Protein AF-A0A0F6U2J0-F1 (afdb_monomer)

Nearest PDB structures (foldseek):
  7zhg-assembly1_U  TM=5.862E-01  e=1.473E+00  Pyrococcus abyssi GE5
  7jqc-assembly1_U  TM=6.553E-01  e=9.137E+00  Oryctolagus cuniculus
  4ddx-assembly2_B  TM=4.063E-01  e=3.488E+00  Thermotoga maritima
  7stx-assembly1_B  TM=1.692E-01  e=7.460E+00  Homo sapiens

Secondary structure (DSSP, 8-state):
---HHHHHHHHHHHHHHS-HHHHHHHHHHHHH-S-B-HHHHHHHHTTSS---TTSS---HHHHHHHHHHHHHTTSEEE-TTS-EEE-HHHHHHHHHHHHHTT-HHHHHHHHHHHSPPEEPSS-S-EE-SSHHHHHHHHHHHHHHT---SS-SS-HHHHHTS-HHHHHHHHHHHHHHHHHHT---HHHHHHHHHHHHTT--HHHHHHHHHHHHHTT-HHHHHHHHTSPP--------------

Organism: NCBI:txid1641812

Sequence (242 aa):
MKDIEQIRRQLIERYQQLSALDQVIVRLFSLIYEPIARSTFLDCLNETPYRDEKNRRFNAQTLKSHLDILLEAEVIIQDKGYGLRCHPLLVEIASRDSVSKGEFKRFAEIIKNKLPQTRTRWHENLVFQGKEQLIREIRLAIYRQDFDYDNPFDLDWLRTQPTKFQSLALNSILVKAFEKITRADGAFSLLEELCQDQTSVSEAHLWLEQAIIRRQGEQVHRYLDRPFPESQPAEIGLPWRA

Solvent-accessible surface area (backbone atoms only — not comparable to full-atom values): 14202 Å² total; per-residue (Å²): 131,85,55,68,69,57,52,38,50,52,43,49,52,47,51,70,69,43,54,76,67,54,40,50,53,47,22,53,32,20,60,55,50,32,65,37,49,72,66,63,49,48,58,48,50,60,73,46,93,66,54,44,100,82,74,38,75,68,48,76,68,63,48,45,57,52,51,53,54,36,46,76,58,54,48,27,47,65,55,92,97,54,31,45,23,32,24,79,80,45,25,66,58,33,38,52,47,26,50,77,70,69,45,38,69,61,52,52,50,44,44,50,70,76,61,59,76,48,61,54,98,87,49,94,55,82,44,67,95,42,71,44,55,47,50,24,53,52,51,52,41,62,72,67,64,59,63,88,42,86,60,90,59,61,62,76,58,47,68,74,47,59,67,76,56,41,54,54,51,43,50,57,52,52,55,49,24,60,77,67,75,49,83,53,66,68,55,50,51,54,48,52,53,46,44,70,74,69,50,57,76,69,48,47,50,56,46,50,56,52,34,57,77,69,66,38,58,71,60,50,51,60,54,69,71,46,80,70,79,70,73,71,74,72,82,69,72,77,78,94,79,133

Radius of gyration: 22.74 Å; Cα contacts (8 Å, |Δi|>4): 210; chains: 1; bounding box: 82×39×52 Å

Foldseek 3Di:
DPDPVNVLVLLVVLLVPDDPVLLVLLLLLLLLQAADAPVLSLQLQQLDCDAAPVSHRDDSVSSVVSVVSCVVSVQWDDDVPTHIGGDPSCSVVSPVVCVVVVNLVVSLVSCCVSVPFDADPPDRDTDDPDPRSVVSVVSSCVSVVPPVPLDPDPLVVLVVDDPVVLLVSLLSQLVSCVVVVHDNPSSLVVLVVCVVVVPDPSSVVSNLVSCVVVVVVVVNVVVVPDPDPPPPPPCPPDDDDD

Mean predicted aligned error: 13.98 Å

Structure (mmCIF, N/CA/C/O backbone):
data_AF-A0A0F6U2J0-F1
#
_entry.id   AF-A0A0F6U2J0-F1
#
loop_
_atom_site.group_PDB
_atom_site.id
_atom_site.type_symbol
_atom_site.label_atom_id
_atom_site.label_alt_id
_atom_site.label_comp_id
_atom_site.label_asym_id
_atom_site.label_entity_id
_atom_site.label_seq_id
_atom_site.pdbx_PDB_ins_code
_atom_site.Cartn_x
_atom_site.Cartn_y
_atom_site.Cartn_z
_atom_site.occupancy
_atom_site.B_iso_or_equiv
_atom_site.auth_seq_id
_atom_site.auth_comp_id
_atom_site.auth_asym_id
_atom_site.auth_atom_id
_atom_site.pdbx_PDB_model_num
ATOM 1 N N . MET A 1 1 ? 21.327 -1.798 17.626 1.00 49.84 1 MET A N 1
ATOM 2 C CA . MET A 1 1 ? 20.528 -1.666 16.389 1.00 49.84 1 MET A CA 1
ATOM 3 C C . MET A 1 1 ? 19.458 -2.744 16.461 1.00 49.84 1 MET A C 1
ATOM 5 O O . MET A 1 1 ? 19.841 -3.902 16.544 1.00 49.84 1 MET A O 1
ATOM 9 N N . LYS A 1 2 ? 18.167 -2.406 16.596 1.00 58.06 2 LYS A N 1
ATOM 10 C CA . LYS A 1 2 ? 17.110 -3.436 16.573 1.00 58.06 2 LYS A CA 1
ATOM 11 C C . LYS A 1 2 ? 17.134 -4.112 15.198 1.00 58.06 2 LYS A C 1
ATOM 13 O O . LYS A 1 2 ? 17.285 -3.415 14.197 1.00 58.06 2 LYS A O 1
ATOM 18 N N . ASP A 1 3 ? 17.020 -5.434 15.171 1.00 86.31 3 ASP A N 1
ATOM 19 C CA . ASP A 1 3 ? 16.937 -6.207 13.933 1.00 86.31 3 ASP A CA 1
ATOM 20 C C . ASP A 1 3 ? 15.682 -5.779 13.147 1.00 86.31 3 ASP A C 1
ATOM 22 O O . ASP A 1 3 ? 14.588 -5.686 13.714 1.00 86.31 3 ASP A O 1
ATOM 26 N N . ILE A 1 4 ? 15.838 -5.470 11.856 1.00 82.56 4 ILE A N 1
ATOM 27 C CA . ILE A 1 4 ? 14.744 -5.024 10.976 1.00 82.56 4 ILE A CA 1
ATOM 28 C C . ILE A 1 4 ? 13.631 -6.076 10.946 1.00 82.56 4 ILE A C 1
ATOM 30 O O . ILE A 1 4 ? 12.451 -5.717 10.971 1.00 82.56 4 ILE A O 1
ATOM 34 N N . GLU A 1 5 ? 13.989 -7.361 10.975 1.00 83.19 5 GLU A N 1
ATOM 35 C CA . GLU A 1 5 ? 13.017 -8.455 11.009 1.00 83.19 5 GLU A CA 1
ATOM 36 C C . GLU A 1 5 ? 12.254 -8.506 12.338 1.00 83.19 5 GLU A C 1
ATOM 38 O O . GLU A 1 5 ? 11.053 -8.790 12.364 1.00 83.19 5 GLU A O 1
ATOM 43 N N . GLN A 1 6 ? 12.902 -8.143 13.448 1.00 89.00 6 GLN A N 1
ATOM 44 C CA . GLN A 1 6 ? 12.239 -8.031 14.746 1.00 89.00 6 GLN A CA 1
ATOM 45 C C . GLN A 1 6 ? 11.247 -6.861 14.771 1.00 89.00 6 GLN A C 1
ATOM 47 O O . GLN A 1 6 ? 10.124 -7.028 15.244 1.00 89.00 6 GLN A O 1
ATOM 52 N N . ILE A 1 7 ? 11.626 -5.696 14.230 1.00 88.06 7 ILE A N 1
ATOM 53 C CA . ILE A 1 7 ? 10.721 -4.537 14.114 1.00 88.06 7 ILE A CA 1
ATOM 54 C C . ILE A 1 7 ? 9.525 -4.899 13.234 1.00 88.06 7 ILE A C 1
ATOM 56 O O . ILE A 1 7 ? 8.378 -4.643 13.600 1.00 88.06 7 ILE A O 1
ATOM 60 N N . ARG A 1 8 ? 9.779 -5.536 12.086 1.00 88.94 8 ARG A N 1
ATOM 61 C CA . ARG A 1 8 ? 8.727 -5.974 11.170 1.00 88.94 8 ARG A CA 1
ATOM 62 C C . ARG A 1 8 ? 7.750 -6.924 11.855 1.00 88.94 8 ARG A C 1
ATOM 64 O O . ARG A 1 8 ? 6.545 -6.735 11.727 1.00 88.94 8 ARG A O 1
ATOM 71 N N . ARG A 1 9 ? 8.249 -7.905 12.613 1.00 91.94 9 ARG A N 1
ATOM 72 C CA . ARG A 1 9 ? 7.410 -8.848 13.366 1.00 91.94 9 ARG A CA 1
ATOM 73 C C . ARG A 1 9 ? 6.532 -8.139 14.398 1.00 91.94 9 ARG A C 1
ATOM 75 O O . ARG A 1 9 ? 5.331 -8.374 14.418 1.00 91.94 9 ARG A O 1
ATOM 82 N N . GLN A 1 10 ? 7.104 -7.215 15.170 1.00 96.25 10 GLN A N 1
ATOM 83 C CA . GLN A 1 10 ? 6.357 -6.422 16.154 1.00 96.25 10 GLN A CA 1
ATOM 84 C C . GLN A 1 10 ? 5.252 -5.582 15.501 1.00 96.25 10 GLN A C 1
ATOM 86 O O . GLN A 1 10 ? 4.139 -5.519 16.015 1.00 96.25 10 GLN A O 1
ATOM 91 N N . LEU A 1 11 ? 5.526 -4.967 14.347 1.00 94.12 11 LEU A N 1
ATOM 92 C CA . LEU A 1 11 ? 4.517 -4.209 13.601 1.00 94.12 11 LEU A CA 1
ATOM 93 C C . LEU A 1 11 ? 3.373 -5.098 13.107 1.00 94.12 11 LEU A C 1
ATOM 95 O O . LEU A 1 11 ? 2.218 -4.685 13.165 1.00 94.12 11 LEU A O 1
ATOM 99 N N . ILE A 1 12 ? 3.682 -6.310 12.638 1.00 94.12 12 ILE A N 1
ATOM 100 C CA . ILE A 1 12 ? 2.668 -7.281 12.205 1.00 94.12 12 ILE A CA 1
ATOM 101 C C . ILE A 1 12 ? 1.795 -7.705 13.390 1.00 94.12 12 ILE A C 1
ATOM 103 O O . ILE A 1 12 ? 0.575 -7.711 13.262 1.00 94.12 12 ILE A O 1
ATOM 107 N N . GLU A 1 13 ? 2.397 -8.012 14.540 1.00 97.69 13 GLU A N 1
ATOM 108 C CA . GLU A 1 13 ? 1.668 -8.394 15.756 1.00 97.69 13 GLU A CA 1
ATOM 109 C C . GLU A 1 13 ? 0.722 -7.278 16.215 1.00 97.69 13 GLU A C 1
ATOM 111 O O . GLU A 1 13 ? -0.465 -7.523 16.428 1.00 97.69 13 GLU A O 1
ATOM 116 N N . ARG A 1 14 ? 1.211 -6.034 16.287 1.00 98.38 14 ARG A N 1
ATOM 117 C CA . ARG A 1 14 ? 0.380 -4.873 16.642 1.00 98.38 14 ARG A CA 1
ATOM 118 C C . ARG A 1 14 ? -0.751 -4.667 15.646 1.00 98.38 14 ARG A C 1
ATOM 120 O O . ARG A 1 14 ? -1.887 -4.476 16.058 1.00 98.38 14 ARG A O 1
ATOM 127 N N . TYR A 1 15 ? -0.461 -4.760 14.348 1.00 98.25 15 TYR A N 1
ATOM 128 C CA . TYR A 1 15 ? -1.468 -4.666 13.292 1.00 98.25 15 TYR A CA 1
ATOM 129 C C . TYR A 1 15 ? -2.571 -5.724 13.440 1.00 98.25 15 TYR A C 1
ATOM 131 O O . TYR A 1 15 ? -3.750 -5.401 13.317 1.00 98.25 15 TYR A O 1
ATOM 139 N N . GLN A 1 16 ? -2.210 -6.970 13.752 1.00 97.38 16 GLN A N 1
ATOM 140 C CA . GLN A 1 16 ? -3.166 -8.065 13.946 1.00 97.38 16 GLN A CA 1
ATOM 141 C C . GLN A 1 16 ? -4.038 -7.896 15.198 1.00 97.38 16 GLN A C 1
ATOM 143 O O . GLN A 1 16 ? -5.160 -8.397 15.224 1.00 97.38 16 GLN A O 1
ATOM 148 N N . GLN A 1 17 ? -3.544 -7.189 16.217 1.00 98.00 17 GLN A N 1
ATOM 149 C CA . GLN A 1 17 ? -4.274 -6.900 17.457 1.00 98.00 17 GLN A CA 1
ATOM 150 C C . GLN A 1 17 ? -5.259 -5.729 17.333 1.00 98.00 17 GLN A C 1
ATOM 152 O O . GLN A 1 17 ? -6.083 -5.528 18.226 1.00 98.00 17 GLN A O 1
ATOM 157 N N . LEU A 1 18 ? -5.196 -4.957 16.245 1.00 98.38 18 LEU A N 1
ATOM 158 C CA . LEU A 1 18 ? -6.118 -3.852 15.997 1.00 98.38 18 LEU A CA 1
ATOM 159 C C . LEU A 1 18 ? -7.553 -4.337 15.779 1.00 98.38 18 LEU A C 1
ATOM 161 O O . LEU A 1 18 ? -7.791 -5.457 15.316 1.00 98.38 18 LEU A O 1
ATOM 165 N N . SER A 1 19 ? -8.514 -3.443 16.024 1.00 97.75 19 SER A N 1
ATOM 166 C CA . SER A 1 19 ? -9.910 -3.682 15.666 1.00 97.75 19 SER A CA 1
ATOM 167 C C . SER A 1 19 ? -10.064 -3.913 14.157 1.00 97.75 19 SER A C 1
ATOM 169 O O . SER A 1 19 ? -9.258 -3.448 13.348 1.00 97.75 19 SER A O 1
ATOM 171 N N . ALA A 1 20 ? -11.137 -4.594 13.744 1.00 96.38 20 ALA A N 1
ATOM 172 C CA . ALA A 1 20 ? -11.392 -4.841 12.324 1.00 96.38 20 ALA A CA 1
ATOM 173 C C . ALA A 1 20 ? -11.455 -3.538 11.504 1.00 96.38 20 ALA A C 1
ATOM 175 O O . ALA A 1 20 ? -10.982 -3.500 10.367 1.00 96.38 20 ALA A O 1
ATOM 176 N N . LEU A 1 21 ? -12.001 -2.467 12.091 1.00 97.00 21 LEU A N 1
ATOM 177 C CA . LEU A 1 21 ? -12.102 -1.162 11.447 1.00 97.00 21 LEU A CA 1
ATOM 178 C C . LEU A 1 21 ? -10.743 -0.448 11.367 1.00 97.00 21 LEU A C 1
ATOM 180 O O . LEU A 1 21 ? -10.407 0.124 10.333 1.00 97.00 21 LEU A O 1
ATOM 184 N N . ASP A 1 22 ? -9.920 -0.539 12.407 1.00 98.44 22 ASP A N 1
ATOM 185 C CA . ASP A 1 22 ? -8.560 0.009 12.391 1.00 98.44 22 ASP A CA 1
ATOM 186 C C . ASP A 1 22 ? -7.672 -0.718 11.371 1.00 98.44 22 ASP A C 1
ATOM 188 O O . ASP A 1 22 ? -6.908 -0.084 10.638 1.00 98.44 22 ASP A O 1
ATOM 192 N N . GLN A 1 23 ? -7.827 -2.040 11.231 1.00 98.56 23 GLN A N 1
ATOM 193 C CA . GLN A 1 23 ? -7.136 -2.799 10.189 1.00 98.56 23 GLN A CA 1
ATOM 194 C C . GLN A 1 23 ? -7.547 -2.340 8.784 1.00 98.56 23 GLN A C 1
ATOM 196 O O . GLN A 1 23 ? -6.677 -2.193 7.928 1.00 98.56 23 GLN A O 1
ATOM 201 N N . VAL A 1 24 ? -8.837 -2.065 8.546 1.00 98.38 24 VAL A N 1
ATOM 202 C CA . VAL A 1 24 ? -9.329 -1.477 7.283 1.00 98.38 24 VAL A CA 1
ATOM 203 C C . VAL A 1 24 ? -8.624 -0.154 6.984 1.00 98.38 24 VAL A C 1
ATOM 205 O O . VAL A 1 24 ? -8.153 0.055 5.864 1.00 98.38 24 VAL A O 1
ATOM 208 N N . ILE A 1 25 ? -8.528 0.734 7.977 1.00 98.50 25 ILE A N 1
ATOM 209 C CA . ILE A 1 25 ? -7.891 2.048 7.828 1.00 98.50 25 ILE A CA 1
ATOM 210 C C . ILE A 1 25 ? -6.413 1.879 7.445 1.00 98.50 25 ILE A C 1
ATOM 212 O O . ILE A 1 25 ? -5.947 2.513 6.495 1.00 98.50 25 ILE A O 1
ATOM 216 N N . VAL A 1 26 ? -5.685 0.974 8.109 1.00 98.69 26 VAL A N 1
ATOM 217 C CA . VAL A 1 26 ? -4.283 0.663 7.777 1.00 98.69 26 VAL A CA 1
ATOM 218 C C . VAL A 1 26 ? -4.150 0.059 6.377 1.00 98.69 26 VAL A C 1
ATOM 220 O O . VAL A 1 26 ? -3.248 0.450 5.633 1.00 98.69 26 VAL A O 1
ATOM 223 N N . ARG A 1 27 ? -5.052 -0.846 5.973 1.00 98.31 27 ARG A N 1
ATOM 224 C CA . ARG A 1 27 ? -5.066 -1.405 4.612 1.00 98.31 27 ARG A CA 1
ATOM 225 C C . ARG A 1 27 ? -5.230 -0.309 3.567 1.00 98.31 27 ARG A C 1
ATOM 227 O O . ARG A 1 27 ? -4.459 -0.280 2.609 1.00 98.31 27 ARG A O 1
ATOM 234 N N . LEU A 1 28 ? -6.145 0.635 3.778 1.00 98.56 28 LEU A N 1
ATOM 235 C CA . LEU A 1 28 ? -6.317 1.768 2.871 1.00 98.56 28 LEU A CA 1
ATOM 236 C C . LEU A 1 28 ? -5.049 2.638 2.796 1.00 98.56 28 LEU A C 1
ATOM 238 O O . LEU A 1 28 ? -4.585 2.931 1.695 1.00 98.56 28 LEU A O 1
ATOM 242 N N . PHE A 1 29 ? -4.424 2.973 3.933 1.00 98.50 29 PHE A N 1
ATOM 243 C CA . PHE A 1 29 ? -3.128 3.673 3.944 1.00 98.50 29 PHE A CA 1
ATOM 244 C C . PHE A 1 29 ? -2.032 2.903 3.195 1.00 98.50 29 PHE A C 1
ATOM 246 O O . PHE A 1 29 ? -1.216 3.513 2.506 1.00 98.50 29 PHE A O 1
ATOM 253 N N . SER A 1 30 ? -1.999 1.573 3.317 1.00 96.62 30 SER A N 1
ATOM 254 C CA . SER A 1 30 ? -0.985 0.740 2.660 1.00 96.62 30 SER A CA 1
ATOM 255 C C . SER A 1 30 ? -1.075 0.789 1.133 1.00 96.62 30 SER A C 1
ATOM 257 O O . SER A 1 30 ? -0.046 0.767 0.459 1.00 96.62 30 SER A O 1
ATOM 259 N N . LEU A 1 31 ? -2.295 0.919 0.600 1.00 95.50 31 LEU A N 1
ATOM 260 C CA . LEU A 1 31 ? -2.549 1.049 -0.832 1.00 95.50 31 LEU A CA 1
ATOM 261 C C . LEU A 1 31 ? -2.363 2.481 -1.334 1.00 95.50 31 LEU A C 1
ATOM 263 O O . LEU A 1 31 ? -1.993 2.662 -2.489 1.00 95.50 31 LEU A O 1
ATOM 267 N N . ILE A 1 32 ? -2.584 3.488 -0.481 1.00 96.56 32 ILE A N 1
ATOM 268 C CA . ILE A 1 32 ? -2.236 4.883 -0.786 1.00 96.56 32 ILE A CA 1
ATOM 269 C C . ILE A 1 32 ? -0.717 5.040 -0.884 1.00 96.56 32 ILE A C 1
ATOM 271 O O . ILE A 1 32 ? -0.264 5.768 -1.756 1.00 96.56 32 ILE A O 1
ATOM 275 N N . TYR A 1 33 ? 0.060 4.323 -0.062 1.00 91.44 33 TYR A N 1
ATOM 276 C CA . TYR A 1 33 ? 1.532 4.253 -0.063 1.00 91.44 33 TYR A CA 1
ATOM 277 C C . TYR A 1 33 ? 2.275 5.570 0.257 1.00 91.44 33 TYR A C 1
ATOM 279 O O . TYR A 1 33 ? 3.241 5.565 1.023 1.00 91.44 33 TYR A O 1
ATOM 287 N N . GLU A 1 34 ? 1.835 6.695 -0.295 1.00 89.38 34 GLU A N 1
ATOM 288 C CA . GLU A 1 34 ? 2.416 8.024 -0.124 1.00 89.38 34 GLU A CA 1
ATOM 289 C C . GLU A 1 34 ? 1.879 8.761 1.120 1.00 89.38 34 GLU A C 1
ATOM 291 O O . GLU A 1 34 ? 0.787 8.447 1.605 1.00 89.38 34 GLU A O 1
ATOM 296 N N . PRO A 1 35 ? 2.621 9.751 1.659 1.00 93.62 35 PRO A N 1
ATOM 297 C CA . PRO A 1 35 ? 2.107 10.627 2.707 1.00 93.62 35 PRO A CA 1
ATOM 298 C C . PRO A 1 35 ? 0.839 11.358 2.256 1.00 93.62 35 PRO A C 1
ATOM 300 O O . PRO A 1 35 ? 0.840 12.034 1.231 1.00 93.62 35 PRO A O 1
ATOM 303 N N . ILE A 1 36 ? -0.221 11.282 3.058 1.00 95.44 36 ILE A N 1
ATOM 304 C CA . ILE A 1 36 ? -1.518 11.886 2.742 1.00 95.44 36 ILE A CA 1
ATOM 305 C C . ILE A 1 36 ? -2.022 12.785 3.877 1.00 95.44 36 ILE A C 1
ATOM 307 O O . ILE A 1 36 ? -1.830 12.515 5.068 1.00 95.44 36 ILE A O 1
ATOM 311 N N . ALA A 1 37 ? -2.676 13.888 3.510 1.00 95.38 37 ALA A N 1
ATOM 312 C CA . ALA A 1 37 ? -3.351 14.760 4.463 1.00 95.38 37 ALA A CA 1
ATOM 313 C C . ALA A 1 37 ? -4.576 14.065 5.083 1.00 95.38 37 ALA A C 1
ATOM 315 O O . ALA A 1 37 ? -5.287 13.312 4.419 1.00 95.38 37 ALA A O 1
ATOM 316 N N . ARG A 1 38 ? -4.874 14.367 6.355 1.00 96.62 38 ARG A N 1
ATOM 317 C CA . ARG A 1 38 ? -6.017 13.774 7.080 1.00 96.62 38 ARG A CA 1
ATOM 318 C C . ARG A 1 38 ? -7.357 14.008 6.376 1.00 96.62 38 ARG A C 1
ATOM 320 O O . ARG A 1 38 ? -8.186 13.108 6.369 1.00 96.62 38 ARG A O 1
ATOM 327 N N . SER A 1 39 ? -7.559 15.187 5.785 1.00 96.25 39 SER A N 1
ATOM 328 C CA . SER A 1 39 ? -8.772 15.526 5.029 1.00 96.25 39 SER A CA 1
ATOM 329 C C . SER A 1 39 ? -8.921 14.666 3.775 1.00 96.25 39 SER A C 1
ATOM 331 O O . SER A 1 39 ? -9.951 14.034 3.587 1.00 96.25 39 SER A O 1
ATOM 333 N N . THR A 1 40 ? -7.869 14.554 2.966 1.00 96.69 40 THR A N 1
ATOM 334 C CA . THR A 1 40 ? -7.894 13.737 1.747 1.00 96.69 40 THR A CA 1
ATOM 335 C C . THR A 1 40 ? -8.054 12.249 2.064 1.00 96.69 40 THR A C 1
ATOM 337 O O . THR A 1 40 ? -8.767 11.531 1.363 1.00 96.69 40 THR A O 1
ATOM 340 N N . PHE A 1 41 ? -7.440 11.772 3.153 1.00 98.19 41 PHE A N 1
ATOM 341 C CA . PHE A 1 41 ? -7.658 10.407 3.630 1.00 98.19 41 PHE A CA 1
ATOM 342 C C . PHE A 1 41 ? -9.107 10.184 4.075 1.00 98.19 41 PHE A C 1
ATOM 344 O O . PHE A 1 41 ? -9.702 9.166 3.726 1.00 98.19 41 PHE A O 1
ATOM 351 N N . LEU A 1 42 ? -9.691 11.138 4.809 1.00 98.25 42 LEU A N 1
ATOM 352 C CA . LEU A 1 42 ? -11.094 11.090 5.220 1.00 98.25 42 LEU A CA 1
ATOM 353 C C . LEU A 1 42 ? -12.028 10.976 4.011 1.00 98.25 42 LEU A C 1
ATOM 355 O O . LEU A 1 42 ? -12.960 10.172 4.037 1.00 98.25 42 LEU A O 1
ATOM 359 N N . ASP A 1 43 ? -11.754 11.736 2.950 1.00 97.81 43 ASP A N 1
ATOM 360 C CA . ASP A 1 43 ? -12.517 11.672 1.704 1.00 97.81 43 ASP A CA 1
ATOM 361 C C . ASP A 1 43 ? -12.426 10.287 1.057 1.00 97.81 43 ASP A C 1
ATOM 363 O O . ASP A 1 43 ? -13.442 9.755 0.619 1.00 97.81 43 ASP A O 1
ATOM 367 N N . CYS A 1 44 ? -11.242 9.664 1.045 1.00 98.06 44 CYS A N 1
ATOM 368 C CA . CYS A 1 44 ? -11.073 8.293 0.556 1.00 98.06 44 CYS A CA 1
ATOM 369 C C . CYS A 1 44 ? -11.834 7.283 1.428 1.00 98.06 44 CYS A C 1
ATOM 371 O O . CYS A 1 44 ? -12.573 6.445 0.911 1.00 98.06 44 CYS A O 1
ATOM 373 N N . LEU A 1 45 ? -11.693 7.370 2.754 1.00 98.25 45 LEU A N 1
ATOM 374 C CA . LEU A 1 45 ? -12.336 6.454 3.696 1.00 98.25 45 LEU A CA 1
ATOM 375 C C . LEU A 1 45 ? -13.867 6.514 3.587 1.00 98.25 45 LEU A C 1
ATOM 377 O O . LEU A 1 45 ? -14.534 5.482 3.643 1.00 98.25 45 LEU A O 1
ATOM 381 N N . ASN A 1 46 ? -14.432 7.701 3.367 1.00 97.94 46 ASN A N 1
ATOM 382 C CA . ASN A 1 46 ? -15.877 7.902 3.243 1.00 97.94 46 ASN A CA 1
ATOM 383 C C . ASN A 1 46 ? -16.492 7.430 1.912 1.00 97.94 46 ASN A C 1
ATOM 385 O O . ASN A 1 46 ? -17.726 7.409 1.808 1.00 97.94 46 ASN A O 1
ATOM 389 N N . GLU A 1 47 ? -15.679 7.044 0.923 1.00 98.00 47 GLU A N 1
ATOM 390 C CA . GLU A 1 47 ? -16.126 6.309 -0.276 1.00 98.00 47 GLU A CA 1
ATOM 391 C C . GLU A 1 47 ? -16.169 4.789 -0.053 1.00 98.00 47 GLU A C 1
ATOM 393 O O . GLU A 1 47 ? -16.740 4.042 -0.847 1.00 98.00 47 GLU A O 1
ATOM 398 N N . THR A 1 48 ? -15.578 4.296 1.038 1.00 96.94 48 THR A N 1
ATOM 399 C CA . THR A 1 48 ? -15.663 2.881 1.407 1.00 96.94 48 THR A CA 1
ATOM 400 C C . THR A 1 48 ? -17.046 2.560 2.009 1.00 96.94 48 THR A C 1
ATOM 402 O O . THR A 1 48 ? -17.780 3.462 2.434 1.00 96.94 48 THR A O 1
ATOM 405 N N . PRO A 1 49 ? -17.454 1.277 2.093 1.00 96.31 49 PRO A N 1
ATOM 406 C CA . PRO A 1 49 ? -18.688 0.903 2.790 1.00 96.31 49 PRO A CA 1
ATOM 407 C C . PRO A 1 49 ? -18.569 1.010 4.319 1.00 96.31 49 PRO A C 1
ATOM 409 O O . PRO A 1 49 ? -19.582 0.909 5.005 1.00 96.31 49 PRO A O 1
ATOM 412 N N . TYR A 1 50 ? -17.361 1.200 4.855 1.00 96.69 50 TYR A N 1
ATOM 413 C CA . TYR A 1 50 ? -17.109 1.207 6.291 1.00 96.69 50 TYR A CA 1
ATOM 414 C C . TYR A 1 50 ? -17.645 2.481 6.948 1.00 96.69 50 T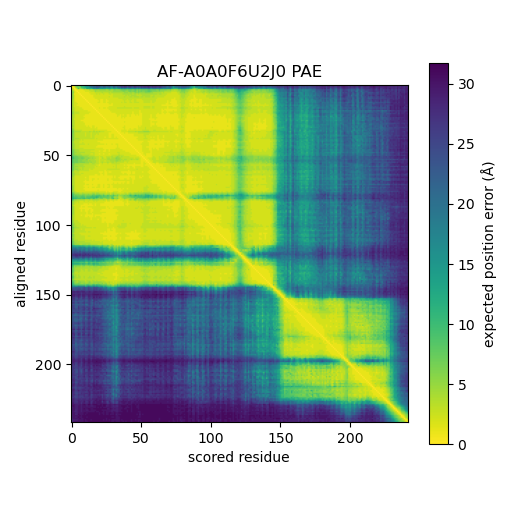YR A C 1
ATOM 416 O O . TYR A 1 50 ? -17.730 3.545 6.325 1.00 96.69 50 TYR A O 1
ATOM 424 N N . ARG A 1 51 ? -18.065 2.358 8.205 1.00 96.00 51 ARG A N 1
ATOM 425 C CA . ARG A 1 51 ? -18.729 3.408 8.986 1.00 96.00 51 ARG A CA 1
ATOM 426 C C . ARG A 1 51 ? -18.133 3.471 10.390 1.00 96.00 51 ARG A C 1
ATOM 428 O O . ARG A 1 51 ? -17.467 2.524 10.804 1.00 96.00 51 ARG A O 1
ATOM 435 N N . ASP A 1 52 ? -18.373 4.583 11.085 1.00 92.69 52 ASP A N 1
ATOM 436 C CA . ASP A 1 52 ? -18.005 4.747 12.496 1.00 92.69 52 ASP A CA 1
ATOM 437 C C . ASP A 1 52 ? -18.763 3.743 13.389 1.00 92.69 52 ASP A C 1
ATOM 439 O O . ASP A 1 52 ? -19.664 3.026 12.939 1.00 92.69 52 ASP A O 1
ATOM 443 N N . GLU A 1 53 ? -18.445 3.713 14.682 1.00 90.38 53 GLU A N 1
ATOM 444 C CA . GLU A 1 53 ? -19.067 2.800 15.652 1.00 90.38 53 GLU A CA 1
ATOM 445 C C . GLU A 1 53 ? -20.582 3.027 15.810 1.00 90.38 53 GLU A C 1
ATOM 447 O O . GLU A 1 53 ? -21.294 2.188 16.358 1.00 90.38 53 GLU A O 1
ATOM 452 N N . LYS A 1 54 ? -21.093 4.163 15.320 1.00 92.69 54 LYS A N 1
ATOM 453 C CA . LYS A 1 54 ? -22.511 4.544 15.310 1.00 92.69 54 LYS A CA 1
ATOM 454 C C . LYS A 1 54 ? -23.148 4.362 13.927 1.00 92.69 54 LYS A C 1
ATOM 456 O O . LYS A 1 54 ? -24.249 4.863 13.699 1.00 92.69 54 LYS A O 1
ATOM 461 N N . ASN A 1 55 ? -22.478 3.655 13.015 1.00 94.12 55 ASN A N 1
ATOM 462 C CA . ASN A 1 55 ? -22.905 3.402 11.640 1.00 94.12 55 ASN A CA 1
ATOM 463 C C . ASN A 1 55 ? -23.094 4.679 10.786 1.00 94.12 55 ASN A C 1
ATOM 465 O O . ASN A 1 55 ? -23.925 4.732 9.877 1.00 94.12 55 ASN A O 1
ATOM 469 N N . ARG A 1 56 ? -22.321 5.733 11.063 1.00 95.25 56 ARG A N 1
ATOM 470 C CA . ARG A 1 56 ? -22.321 7.007 10.326 1.00 95.25 56 ARG A CA 1
ATOM 471 C C . ARG A 1 56 ? -21.049 7.156 9.497 1.00 95.25 56 ARG A C 1
ATOM 473 O O . ARG A 1 56 ? -20.067 6.442 9.681 1.00 95.25 56 ARG A O 1
ATOM 480 N N . ARG A 1 57 ? -21.063 8.100 8.551 1.00 96.94 57 ARG A N 1
ATOM 481 C CA . ARG A 1 57 ? -19.842 8.500 7.8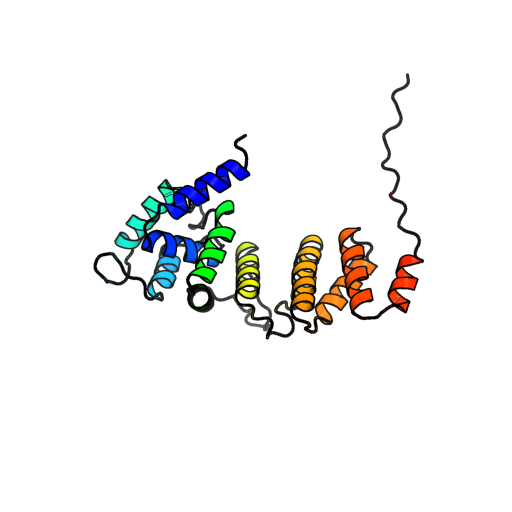34 1.00 96.94 57 ARG A CA 1
ATOM 482 C C . ARG A 1 57 ? -18.825 9.059 8.825 1.00 96.94 57 ARG A C 1
ATOM 484 O O . ARG A 1 57 ? -19.202 9.729 9.790 1.00 96.94 57 ARG A O 1
ATOM 491 N N . PHE A 1 58 ? -17.549 8.819 8.555 1.00 97.69 58 PHE A N 1
ATOM 492 C CA . PHE A 1 58 ? -16.477 9.377 9.359 1.00 97.69 58 PHE A CA 1
ATOM 493 C C . PHE A 1 58 ? -16.477 10.898 9.236 1.00 97.69 58 PHE A C 1
ATOM 495 O O . PHE A 1 58 ? -16.707 11.465 8.165 1.00 97.69 58 PHE A O 1
ATOM 502 N N . ASN A 1 59 ? -16.165 11.558 10.340 1.00 97.31 59 ASN A N 1
ATOM 503 C CA . ASN A 1 59 ? -15.816 12.968 10.383 1.00 97.31 59 ASN A CA 1
ATOM 504 C C . ASN A 1 59 ? -14.396 13.124 10.948 1.00 97.31 59 ASN A C 1
ATOM 506 O O . ASN A 1 59 ? -13.743 12.143 11.310 1.00 97.31 59 ASN A O 1
ATOM 510 N N . ALA A 1 60 ? -13.916 14.364 11.037 1.00 97.06 60 ALA A N 1
ATOM 511 C CA . ALA A 1 60 ? -12.573 14.650 11.530 1.00 97.06 60 ALA A CA 1
ATOM 512 C C . ALA A 1 60 ? -12.318 14.096 12.944 1.00 97.06 60 ALA A C 1
ATOM 514 O O . ALA A 1 60 ? -11.227 13.600 13.206 1.00 97.06 60 ALA A O 1
ATOM 515 N N . GLN A 1 61 ? -13.315 14.138 13.836 1.00 96.50 61 GLN A N 1
ATOM 516 C CA . GLN A 1 61 ? -13.167 13.680 15.216 1.00 96.50 61 GLN A CA 1
ATOM 517 C C . GLN A 1 61 ? -13.124 12.154 15.310 1.00 96.50 61 GLN A C 1
ATOM 519 O O . GLN A 1 61 ? -12.243 11.618 15.975 1.00 96.50 61 GLN A O 1
ATOM 524 N N . THR A 1 62 ? -14.039 11.455 14.632 1.00 96.81 62 THR A N 1
ATOM 525 C CA . THR A 1 62 ? -14.052 9.982 14.634 1.00 96.81 62 THR A CA 1
ATOM 526 C C . THR A 1 62 ? -12.797 9.434 13.963 1.00 96.81 62 THR A C 1
ATOM 528 O O . THR A 1 62 ? -12.156 8.541 14.499 1.00 96.81 62 THR A O 1
ATOM 531 N N . LEU A 1 63 ? -12.377 10.021 12.834 1.00 97.75 63 LEU A N 1
ATOM 532 C CA . LEU A 1 63 ? -11.126 9.628 12.188 1.00 97.75 63 LEU A CA 1
ATOM 533 C C . LEU A 1 63 ? -9.923 9.894 13.100 1.00 97.75 63 LEU A C 1
ATOM 535 O O . LEU A 1 63 ? -9.053 9.038 13.198 1.00 97.75 63 LEU A O 1
ATOM 539 N N . LYS A 1 64 ? -9.871 11.045 13.785 1.00 97.44 64 LYS A N 1
ATOM 540 C CA . LYS A 1 64 ? -8.780 11.360 14.717 1.00 97.44 64 LYS A CA 1
ATOM 541 C C . LYS A 1 64 ? -8.622 10.272 15.781 1.00 97.44 64 LYS A C 1
ATOM 543 O O . LYS A 1 64 ? -7.497 9.850 16.009 1.00 97.44 64 LYS A O 1
ATOM 548 N N . SER A 1 65 ? -9.719 9.801 16.375 1.00 97.50 65 SER A N 1
ATOM 549 C CA . SER A 1 65 ? -9.680 8.731 17.379 1.00 97.50 65 SER A CA 1
ATOM 550 C C . SER A 1 65 ? -8.997 7.463 16.857 1.00 97.50 65 SER A C 1
ATOM 552 O O . SER A 1 65 ? -8.120 6.936 17.533 1.00 97.50 65 SER A O 1
ATOM 554 N N . HIS A 1 66 ? -9.313 7.027 15.633 1.00 98.25 66 HIS A N 1
ATOM 555 C CA . HIS A 1 66 ? -8.614 5.900 15.007 1.00 98.25 66 HIS A CA 1
ATOM 556 C C . HIS A 1 66 ? -7.145 6.222 14.717 1.00 98.25 66 HIS A C 1
ATOM 558 O O . HIS A 1 66 ? -6.260 5.435 15.025 1.00 98.25 66 HIS A O 1
ATOM 564 N N . LEU A 1 67 ? -6.851 7.398 14.155 1.00 98.19 67 LEU A N 1
ATOM 565 C CA . LEU A 1 67 ? -5.476 7.776 13.818 1.00 98.19 67 LEU A CA 1
ATOM 566 C C . LEU A 1 67 ? -4.561 7.845 15.045 1.00 98.19 67 LEU A C 1
ATOM 568 O O . LEU A 1 67 ? -3.399 7.467 14.930 1.00 98.19 67 LEU A O 1
ATOM 572 N N . ASP A 1 68 ? -5.067 8.297 16.195 1.00 98.31 68 ASP A N 1
ATOM 573 C CA . ASP A 1 68 ? -4.303 8.330 17.445 1.00 98.31 68 ASP A CA 1
ATOM 574 C C . ASP A 1 68 ? -3.912 6.905 17.883 1.00 98.31 68 ASP A C 1
ATOM 576 O O . ASP A 1 68 ? -2.740 6.660 18.163 1.00 98.31 68 ASP A O 1
ATOM 580 N N . ILE A 1 69 ? -4.850 5.947 17.827 1.00 98.25 69 ILE A N 1
ATOM 581 C CA . ILE A 1 69 ? -4.597 4.521 18.120 1.00 98.25 69 ILE A CA 1
ATOM 582 C C . ILE A 1 69 ? -3.542 3.949 17.164 1.00 98.25 69 ILE A C 1
ATOM 584 O O . ILE A 1 69 ? -2.605 3.267 17.577 1.00 98.25 69 ILE A O 1
ATOM 588 N N . LEU A 1 70 ? -3.675 4.233 15.867 1.00 98.62 70 LEU A N 1
ATOM 589 C CA . LEU A 1 70 ? -2.763 3.716 14.847 1.00 98.62 70 LEU A CA 1
ATOM 590 C C . LEU A 1 70 ? -1.347 4.308 14.959 1.00 98.62 70 LEU A C 1
ATOM 592 O O . LEU A 1 70 ? -0.372 3.614 14.659 1.00 98.62 70 LEU A O 1
ATOM 596 N N . LEU A 1 71 ? -1.231 5.576 15.367 1.00 98.19 71 LEU A N 1
ATOM 597 C CA . LEU A 1 71 ? 0.049 6.235 15.639 1.00 98.19 71 LEU A CA 1
ATOM 598 C C . LEU A 1 71 ? 0.707 5.669 16.899 1.00 98.19 71 LEU A C 1
ATOM 600 O O . LEU A 1 71 ? 1.904 5.398 16.876 1.00 98.19 71 LEU A O 1
ATOM 604 N N . GLU A 1 72 ? -0.064 5.445 17.965 1.00 98.12 72 GLU A N 1
ATOM 605 C CA . GLU A 1 72 ? 0.426 4.823 19.202 1.00 98.12 72 GLU A CA 1
ATOM 606 C C . GLU A 1 72 ? 0.912 3.383 18.963 1.00 98.12 72 GLU A C 1
ATOM 608 O O . GLU A 1 72 ? 1.937 2.969 19.500 1.00 98.12 72 GLU A O 1
ATOM 613 N N . ALA A 1 73 ? 0.239 2.639 18.081 1.00 97.69 73 ALA A N 1
ATOM 614 C CA . ALA A 1 73 ? 0.673 1.311 17.644 1.00 97.69 73 ALA A CA 1
ATOM 615 C C . ALA A 1 73 ? 1.865 1.331 16.656 1.00 97.69 73 ALA A C 1
ATOM 617 O O . ALA A 1 73 ? 2.407 0.271 16.323 1.00 97.69 73 ALA A O 1
ATOM 618 N N . GLU A 1 74 ? 2.285 2.508 16.179 1.00 97.56 74 GLU A N 1
ATOM 619 C CA . GLU A 1 74 ? 3.354 2.731 15.188 1.00 97.56 74 GLU A CA 1
ATOM 620 C C . GLU A 1 74 ? 3.115 2.052 13.820 1.00 97.56 74 GLU A C 1
ATOM 622 O O . GLU A 1 74 ? 4.027 1.924 13.001 1.00 97.56 74 GLU A O 1
ATOM 627 N N . VAL A 1 75 ? 1.884 1.613 13.537 1.00 98.12 75 VAL A N 1
ATOM 628 C CA . VAL A 1 75 ? 1.518 0.970 12.258 1.00 98.12 75 VAL A CA 1
ATOM 629 C C . VAL A 1 75 ? 1.311 1.990 11.135 1.00 98.12 75 VAL A C 1
ATOM 631 O O . VAL A 1 75 ? 1.420 1.663 9.947 1.00 98.12 75 VAL A O 1
ATOM 634 N N . ILE A 1 76 ? 1.053 3.241 11.514 1.00 98.25 76 ILE A N 1
ATOM 635 C CA . ILE A 1 76 ? 1.181 4.417 10.660 1.00 98.25 76 ILE A CA 1
ATOM 636 C C . ILE A 1 76 ? 2.188 5.374 11.291 1.00 98.25 76 ILE A C 1
ATOM 638 O O . ILE A 1 76 ? 2.396 5.372 12.501 1.00 98.25 76 ILE A O 1
ATOM 642 N N . ILE A 1 77 ? 2.803 6.204 10.460 1.00 96.69 77 ILE A N 1
ATOM 643 C CA . ILE A 1 77 ? 3.797 7.186 10.883 1.00 96.69 77 ILE A CA 1
ATOM 644 C C . ILE A 1 77 ? 3.488 8.551 10.278 1.00 96.69 77 ILE A C 1
ATOM 646 O O . ILE A 1 77 ? 2.837 8.658 9.233 1.00 96.69 77 ILE A O 1
ATOM 650 N N . GLN A 1 78 ? 3.986 9.594 10.935 1.00 94.81 78 GLN A N 1
ATOM 651 C CA . GLN A 1 78 ? 3.945 10.961 10.440 1.00 94.81 78 GLN A CA 1
ATOM 652 C C . GLN A 1 78 ? 5.325 11.601 10.594 1.00 94.81 78 GLN A C 1
ATOM 654 O O . GLN A 1 78 ? 5.739 11.939 11.701 1.00 94.81 78 GLN A O 1
ATOM 659 N N . ASP A 1 79 ? 6.027 11.786 9.478 1.00 86.50 79 ASP A N 1
ATOM 660 C CA . ASP A 1 79 ? 7.285 12.528 9.471 1.00 86.50 79 ASP A CA 1
ATOM 661 C C . ASP A 1 79 ? 7.015 14.035 9.575 1.00 86.50 79 ASP A C 1
ATOM 663 O O . ASP A 1 79 ? 5.983 14.544 9.125 1.00 86.50 79 ASP A O 1
ATOM 667 N N . LYS A 1 80 ? 7.950 14.781 10.171 1.00 81.31 80 LYS A N 1
ATOM 668 C CA . LYS A 1 80 ? 7.787 16.224 10.386 1.00 81.31 80 LYS A CA 1
ATOM 669 C C . LYS A 1 80 ? 7.579 16.947 9.049 1.00 81.31 80 LYS A C 1
ATOM 671 O O . LYS A 1 80 ? 8.439 16.898 8.177 1.00 81.31 80 LYS A O 1
ATOM 676 N N . GLY A 1 81 ? 6.453 17.649 8.919 1.00 77.44 81 GLY A N 1
ATOM 677 C CA . GLY A 1 81 ? 6.095 18.388 7.701 1.00 77.44 81 GLY A CA 1
ATOM 678 C C . GLY A 1 81 ? 5.459 17.540 6.595 1.00 77.44 81 GLY A C 1
ATOM 679 O O . GLY A 1 81 ? 5.097 18.095 5.563 1.00 77.44 81 GLY A O 1
ATOM 680 N N . TYR A 1 82 ? 5.271 16.236 6.813 1.00 84.12 82 TYR A N 1
ATOM 681 C CA . TYR A 1 82 ? 4.613 15.333 5.872 1.00 84.12 82 TYR A CA 1
ATOM 682 C C . TYR A 1 82 ? 3.255 14.848 6.403 1.00 84.12 82 TYR A C 1
ATOM 684 O O . TYR A 1 82 ? 2.919 14.965 7.588 1.00 84.12 82 TYR A O 1
ATOM 692 N N . GLY A 1 83 ? 2.445 14.322 5.482 1.00 92.81 83 GLY A N 1
ATOM 693 C CA . GLY A 1 83 ? 1.193 13.642 5.798 1.00 92.81 83 GLY A CA 1
ATOM 694 C C . GLY A 1 83 ? 1.403 12.308 6.522 1.00 92.81 83 GLY A C 1
ATOM 695 O O . GLY A 1 83 ? 2.527 11.852 6.731 1.00 92.81 83 GLY A O 1
ATOM 696 N N . LEU A 1 84 ? 0.296 11.671 6.889 1.00 97.00 84 LEU A N 1
ATOM 697 C CA . LEU A 1 84 ? 0.303 10.330 7.472 1.00 97.00 84 LEU A CA 1
ATOM 698 C C . LEU A 1 84 ? 0.553 9.290 6.382 1.00 97.00 84 LEU A C 1
ATOM 700 O O . LEU A 1 84 ? 0.063 9.441 5.265 1.00 97.00 84 LEU A O 1
ATOM 704 N N . ARG A 1 85 ? 1.259 8.212 6.714 1.00 96.12 85 ARG A N 1
ATOM 705 C CA . ARG A 1 85 ? 1.424 7.050 5.831 1.00 96.12 85 ARG A CA 1
ATOM 706 C C . ARG A 1 85 ? 1.481 5.754 6.621 1.00 96.12 85 ARG A C 1
ATOM 708 O O . ARG A 1 85 ? 1.831 5.759 7.799 1.00 96.12 85 ARG A O 1
ATOM 715 N N . CYS A 1 86 ? 1.198 4.637 5.957 1.00 97.06 86 CYS A N 1
ATOM 716 C CA . CYS A 1 86 ? 1.472 3.317 6.520 1.00 97.06 86 CYS A CA 1
ATOM 717 C C . CYS A 1 86 ? 2.978 3.158 6.785 1.00 97.06 86 CYS A C 1
ATOM 719 O O . CYS A 1 86 ? 3.806 3.638 6.005 1.00 97.06 86 CYS A O 1
ATOM 721 N N . HIS A 1 87 ? 3.338 2.481 7.877 1.00 95.44 87 HIS A N 1
ATOM 722 C CA . HIS A 1 87 ? 4.734 2.193 8.174 1.00 95.44 87 HIS A CA 1
ATOM 723 C C . HIS A 1 87 ? 5.361 1.363 7.028 1.00 95.44 87 HIS A C 1
ATOM 725 O O . HIS A 1 87 ? 4.819 0.308 6.690 1.00 95.44 87 HIS A O 1
ATOM 731 N N . PRO A 1 88 ? 6.517 1.751 6.445 1.00 89.06 88 PRO A N 1
ATOM 732 C CA . PRO A 1 88 ? 7.078 1.098 5.252 1.00 89.06 88 PRO A CA 1
ATOM 733 C C . PRO A 1 88 ? 7.269 -0.423 5.365 1.00 89.06 88 PRO A C 1
ATOM 735 O O . PRO A 1 88 ? 7.006 -1.153 4.414 1.00 89.06 88 PRO A O 1
ATOM 738 N N . LEU A 1 89 ? 7.669 -0.915 6.543 1.00 86.00 89 LEU A N 1
ATOM 739 C CA . LEU A 1 89 ? 7.828 -2.355 6.811 1.00 86.00 89 LEU A CA 1
ATOM 740 C C . LEU A 1 89 ? 6.500 -3.138 6.888 1.00 86.00 89 LEU A C 1
ATOM 742 O O . LEU A 1 89 ? 6.513 -4.367 6.801 1.00 86.00 89 LEU A O 1
ATOM 746 N N . LEU A 1 90 ? 5.367 -2.444 7.037 1.00 89.38 90 LEU A N 1
ATOM 747 C CA . LEU A 1 90 ? 4.026 -3.027 7.136 1.00 89.38 90 LEU A CA 1
ATOM 748 C C . LEU A 1 90 ? 3.242 -2.944 5.818 1.00 89.38 90 LEU A C 1
ATOM 750 O O . LEU A 1 90 ? 2.379 -3.787 5.578 1.00 89.38 90 LEU A O 1
ATOM 754 N N . VAL A 1 91 ? 3.570 -1.979 4.950 1.00 88.81 91 VAL A N 1
ATOM 755 C CA . VAL A 1 91 ? 2.878 -1.699 3.677 1.00 88.81 91 VAL A CA 1
ATOM 756 C C . VAL A 1 91 ? 2.548 -2.969 2.894 1.00 88.81 91 VAL A C 1
ATOM 758 O O . VAL A 1 91 ? 1.404 -3.170 2.495 1.00 88.81 91 VAL A O 1
ATOM 761 N N . GLU A 1 92 ? 3.534 -3.843 2.681 1.00 84.31 92 GLU A N 1
ATOM 762 C CA . GLU A 1 92 ? 3.347 -5.060 1.886 1.00 84.31 92 GLU A CA 1
ATOM 763 C C . GLU A 1 92 ? 2.398 -6.061 2.550 1.00 84.31 92 GLU A C 1
ATOM 765 O O . GLU A 1 92 ? 1.558 -6.652 1.876 1.00 84.31 92 GLU A O 1
ATOM 770 N N . ILE A 1 93 ? 2.489 -6.216 3.870 1.00 86.50 93 ILE A N 1
ATOM 771 C CA . ILE A 1 93 ? 1.633 -7.135 4.624 1.00 86.50 93 ILE A CA 1
ATOM 772 C C . ILE A 1 93 ? 0.180 -6.658 4.581 1.00 86.50 93 ILE A C 1
ATOM 774 O O . ILE A 1 93 ? -0.707 -7.428 4.222 1.00 86.50 93 ILE A O 1
ATOM 778 N N . ALA A 1 94 ? -0.057 -5.376 4.863 1.00 90.00 94 ALA A N 1
ATOM 779 C CA . ALA A 1 94 ? -1.394 -4.791 4.827 1.00 90.00 94 ALA A CA 1
ATOM 780 C C . ALA A 1 94 ? -1.984 -4.757 3.400 1.00 90.00 94 ALA A C 1
ATOM 782 O O . ALA A 1 94 ? -3.180 -4.991 3.219 1.00 90.00 94 ALA A O 1
ATOM 783 N N . SER A 1 95 ? -1.149 -4.556 2.370 1.00 85.12 95 SER A N 1
ATOM 784 C CA . SER A 1 95 ? -1.591 -4.624 0.967 1.00 85.12 95 SER A CA 1
ATOM 785 C C . SER A 1 95 ? -2.105 -6.025 0.614 1.00 85.12 95 SER A C 1
ATOM 787 O O . SER A 1 95 ? -3.194 -6.158 0.055 1.00 85.12 95 SER A O 1
ATOM 789 N N . ARG A 1 96 ? -1.363 -7.081 0.984 1.00 81.88 96 ARG A N 1
ATOM 790 C CA . ARG A 1 96 ? -1.782 -8.479 0.768 1.00 81.88 96 ARG A CA 1
ATOM 791 C C . ARG A 1 96 ? -3.021 -8.843 1.570 1.00 81.88 96 ARG A C 1
ATOM 793 O O . ARG A 1 96 ? -3.883 -9.552 1.055 1.00 81.88 96 ARG A O 1
ATOM 800 N N . ASP A 1 97 ? -3.139 -8.334 2.794 1.00 87.38 97 ASP A N 1
ATOM 801 C CA . ASP A 1 97 ? -4.342 -8.550 3.593 1.00 87.38 97 ASP A CA 1
ATOM 802 C C . ASP A 1 97 ? -5.578 -7.966 2.887 1.00 87.38 97 ASP A C 1
ATOM 804 O O . ASP A 1 97 ? -6.595 -8.646 2.776 1.00 87.38 97 ASP A O 1
ATOM 808 N N . SER A 1 98 ? -5.469 -6.782 2.268 1.00 89.69 98 SER A N 1
ATOM 809 C CA . SER A 1 98 ? -6.560 -6.191 1.468 1.00 89.69 98 SER A CA 1
ATOM 810 C C . SER A 1 98 ? -7.002 -7.065 0.293 1.00 89.69 98 SER A C 1
ATOM 812 O O . SER A 1 98 ? -8.199 -7.149 0.002 1.00 89.69 98 SER A O 1
ATOM 814 N N . VAL A 1 99 ? -6.062 -7.755 -0.358 1.00 83.19 99 VAL A N 1
ATOM 815 C CA . VAL A 1 99 ? -6.376 -8.742 -1.403 1.00 83.19 99 VAL A CA 1
ATOM 816 C C . VAL A 1 99 ? -7.110 -9.936 -0.800 1.00 83.19 99 VAL A C 1
ATOM 818 O O . VAL A 1 99 ? -8.162 -10.319 -1.305 1.00 83.19 99 VAL A O 1
ATOM 821 N N . SER A 1 100 ? -6.607 -10.481 0.311 1.00 82.44 100 SER A N 1
ATOM 822 C CA . SER A 1 100 ? -7.203 -11.647 0.976 1.00 82.44 100 SER A CA 1
ATOM 823 C C . SER A 1 100 ? -8.635 -11.396 1.469 1.00 82.44 100 SER A C 1
ATOM 825 O O . SER A 1 100 ? -9.465 -12.302 1.458 1.00 82.44 100 SER A O 1
ATOM 827 N N . LYS A 1 101 ? -8.947 -10.150 1.850 1.00 88.88 101 LYS A N 1
ATOM 828 C CA . LYS A 1 101 ? -10.281 -9.709 2.285 1.00 88.88 101 LYS A CA 1
ATOM 829 C C . LYS A 1 101 ? -11.207 -9.314 1.130 1.00 88.88 101 LYS A C 1
ATOM 831 O O . LYS A 1 101 ? -12.356 -8.962 1.377 1.00 88.88 101 LYS A O 1
ATOM 836 N N . GLY A 1 102 ? -10.731 -9.340 -0.118 1.00 86.56 102 GLY A N 1
ATOM 837 C CA . GLY A 1 102 ? -11.514 -8.932 -1.289 1.00 86.56 102 GLY A CA 1
ATOM 838 C C . GLY A 1 102 ? -11.792 -7.423 -1.372 1.00 86.56 102 GLY A C 1
ATOM 839 O O . GLY A 1 102 ? -12.659 -6.992 -2.128 1.00 86.56 102 GLY A O 1
ATOM 840 N N . GLU A 1 10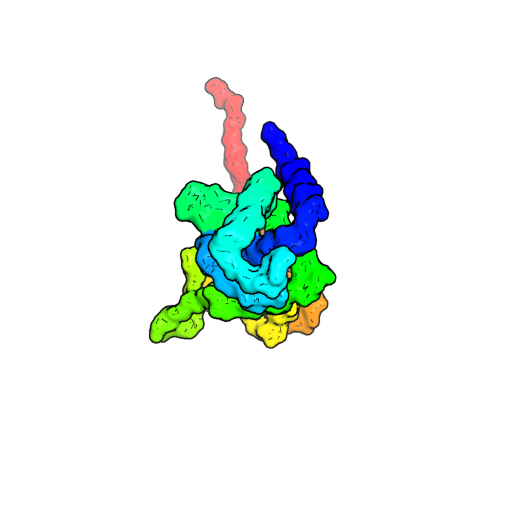3 ? -11.069 -6.603 -0.608 1.00 92.38 103 GLU A N 1
ATOM 841 C CA . GLU A 1 103 ? -11.264 -5.146 -0.541 1.00 92.38 103 GLU A CA 1
ATOM 842 C C . GLU A 1 103 ? -10.412 -4.392 -1.565 1.00 92.38 103 GLU A C 1
ATOM 844 O O . GLU A 1 103 ? -10.760 -3.279 -1.972 1.00 92.38 103 GLU A O 1
ATOM 849 N N . PHE A 1 104 ? -9.304 -5.008 -1.987 1.00 89.50 104 PHE A N 1
ATOM 850 C CA . PHE A 1 104 ? -8.263 -4.369 -2.783 1.00 89.50 104 PHE A CA 1
ATOM 851 C C . PHE A 1 104 ? -8.814 -3.633 -4.010 1.00 89.50 104 PHE A C 1
ATOM 853 O O . PHE A 1 104 ? -8.515 -2.456 -4.200 1.00 89.50 104 PHE A O 1
ATOM 860 N N . LYS A 1 105 ? -9.655 -4.293 -4.821 1.00 88.94 105 LYS A N 1
ATOM 861 C CA . LYS A 1 105 ? -10.189 -3.709 -6.063 1.00 88.94 105 LYS A CA 1
ATOM 862 C C . LYS A 1 105 ? -10.933 -2.399 -5.794 1.00 8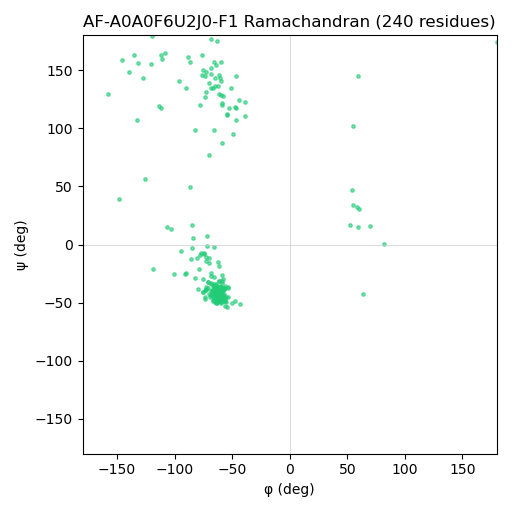8.94 105 LYS A C 1
ATOM 864 O O . LYS A 1 105 ? -10.652 -1.386 -6.429 1.00 88.94 105 LYS A O 1
ATOM 869 N N . ARG A 1 106 ? -11.816 -2.401 -4.791 1.00 94.50 106 ARG A N 1
ATOM 870 C CA . ARG A 1 106 ? -12.598 -1.224 -4.399 1.00 94.50 106 ARG A CA 1
ATOM 871 C C . ARG A 1 106 ? -11.703 -0.103 -3.881 1.00 94.50 106 ARG A C 1
ATOM 873 O O . ARG A 1 106 ? -11.882 1.046 -4.268 1.00 94.50 106 ARG A O 1
ATOM 880 N N . PHE A 1 107 ? -10.734 -0.415 -3.021 1.00 96.50 107 PHE A N 1
ATOM 881 C CA . PHE A 1 107 ? -9.802 0.601 -2.527 1.00 96.50 107 PHE A CA 1
ATOM 882 C C . PHE A 1 107 ? -8.959 1.189 -3.659 1.00 96.50 107 PHE A C 1
ATOM 884 O O . PHE A 1 107 ? -8.795 2.403 -3.732 1.00 96.50 107 PHE A O 1
ATOM 891 N N . ALA A 1 108 ? -8.485 0.355 -4.582 1.00 90.69 108 ALA A N 1
ATOM 892 C CA . ALA A 1 108 ? -7.706 0.796 -5.729 1.00 90.69 108 ALA A CA 1
ATOM 893 C C . ALA A 1 108 ? -8.510 1.711 -6.674 1.00 90.69 108 ALA A C 1
ATOM 895 O O . ALA A 1 108 ? -7.928 2.626 -7.256 1.00 90.69 108 ALA A O 1
ATOM 896 N N . GLU A 1 109 ? -9.818 1.485 -6.833 1.00 91.44 109 GLU A N 1
ATOM 897 C CA . GLU A 1 109 ? -10.730 2.365 -7.584 1.00 91.44 109 GLU A CA 1
ATOM 898 C C . GLU A 1 109 ? -10.947 3.705 -6.868 1.00 91.44 109 GLU A C 1
ATOM 900 O O . GLU A 1 109 ? -10.839 4.763 -7.488 1.00 91.44 109 GLU A O 1
ATOM 905 N N . ILE A 1 110 ? -11.177 3.680 -5.550 1.00 95.62 110 ILE A N 1
ATOM 906 C CA . ILE A 1 110 ? -11.312 4.893 -4.729 1.00 95.62 110 ILE A CA 1
ATOM 907 C C . ILE A 1 110 ? -10.051 5.755 -4.835 1.00 95.62 110 ILE A C 1
ATOM 909 O O . ILE A 1 110 ? -10.149 6.955 -5.089 1.00 95.62 110 ILE A O 1
ATOM 913 N N . ILE A 1 111 ? -8.872 5.143 -4.692 1.00 93.88 111 ILE A N 1
ATOM 914 C CA . ILE A 1 111 ? -7.580 5.830 -4.793 1.00 93.88 111 ILE A CA 1
ATOM 915 C C . ILE A 1 111 ? -7.415 6.460 -6.176 1.00 93.88 111 ILE A C 1
ATOM 917 O O . ILE A 1 111 ? -7.093 7.640 -6.263 1.00 93.88 111 ILE A O 1
ATOM 921 N N . LYS A 1 112 ? -7.709 5.721 -7.254 1.00 88.56 112 LYS A N 1
ATOM 922 C CA . LYS A 1 112 ? -7.639 6.245 -8.628 1.00 88.56 112 LYS A CA 1
ATOM 923 C C . LYS A 1 112 ? -8.525 7.483 -8.824 1.00 88.56 112 LYS A C 1
ATOM 925 O O . LYS A 1 112 ? -8.124 8.414 -9.514 1.00 88.56 112 LYS A O 1
ATOM 930 N N . ASN A 1 113 ? -9.707 7.499 -8.208 1.00 89.44 113 ASN A N 1
ATOM 931 C CA . ASN A 1 113 ? -10.673 8.58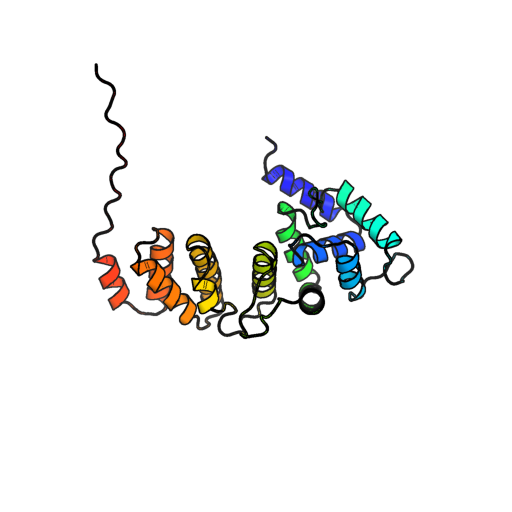9 -8.345 1.00 89.44 113 ASN A CA 1
A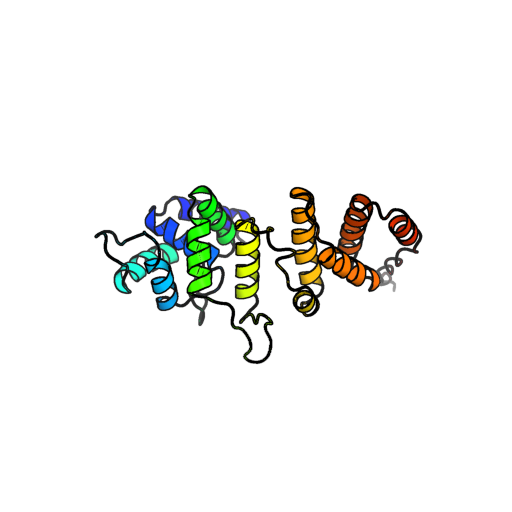TOM 932 C C . ASN A 1 113 ? -10.344 9.807 -7.467 1.00 89.44 113 ASN A C 1
ATOM 934 O O . ASN A 1 113 ? -10.557 10.940 -7.890 1.00 89.44 113 ASN A O 1
ATOM 938 N N . LYS A 1 114 ? -9.863 9.590 -6.237 1.00 92.38 114 LYS A N 1
ATOM 939 C CA . LYS A 1 114 ? -9.602 10.664 -5.259 1.00 92.38 114 LYS A CA 1
ATOM 940 C C . LYS A 1 114 ? -8.184 11.220 -5.325 1.00 92.38 114 LYS A C 1
ATOM 942 O O . LYS A 1 114 ? -7.973 12.366 -4.945 1.00 92.38 114 LYS A O 1
ATOM 947 N N . LEU A 1 115 ? -7.233 10.424 -5.802 1.00 89.88 115 LEU A N 1
ATOM 948 C CA . LEU A 1 115 ? -5.815 10.767 -5.901 1.00 89.88 115 LEU A CA 1
ATOM 949 C C . LEU A 1 115 ? -5.314 10.563 -7.343 1.00 89.88 115 LEU A C 1
ATOM 951 O O . LEU A 1 115 ? -4.380 9.780 -7.558 1.00 89.88 115 LEU A O 1
ATOM 955 N N . PRO A 1 116 ? -5.939 11.217 -8.344 1.00 79.69 116 PRO A N 1
ATOM 956 C CA . PRO A 1 116 ? -5.593 11.000 -9.739 1.00 79.69 116 PRO A CA 1
ATOM 957 C C . PRO A 1 116 ? -4.160 11.446 -10.043 1.00 79.69 116 PRO A C 1
ATOM 959 O O . PRO A 1 116 ? -3.596 12.335 -9.403 1.00 79.69 116 PRO A O 1
ATOM 962 N N . GLN A 1 117 ? -3.584 10.831 -11.070 1.00 73.12 117 GLN A N 1
ATOM 963 C CA . GLN A 1 117 ? -2.324 11.267 -11.660 1.00 73.12 117 GLN A CA 1
ATOM 964 C C . GLN A 1 117 ? -2.554 12.611 -12.366 1.00 73.12 117 GLN A C 1
ATOM 966 O O . GLN A 1 117 ? -3.534 12.772 -13.102 1.00 73.12 117 GLN A O 1
ATOM 971 N N . THR A 1 118 ? -1.658 13.576 -12.168 1.00 62.84 118 THR A N 1
ATOM 972 C CA . THR A 1 118 ? -1.751 14.854 -12.877 1.00 62.84 118 THR A CA 1
ATOM 973 C C . THR A 1 118 ? -1.347 14.630 -14.331 1.00 62.84 118 THR A C 1
ATOM 975 O O . THR A 1 118 ? -0.272 14.103 -14.610 1.00 62.84 118 THR A O 1
ATOM 978 N N . ARG A 1 119 ? -2.199 15.037 -15.273 1.00 59.56 119 ARG A N 1
ATOM 979 C CA . ARG A 1 119 ? -1.855 15.081 -16.701 1.00 59.56 119 ARG A CA 1
ATOM 980 C C . ARG A 1 119 ? -1.404 16.486 -17.062 1.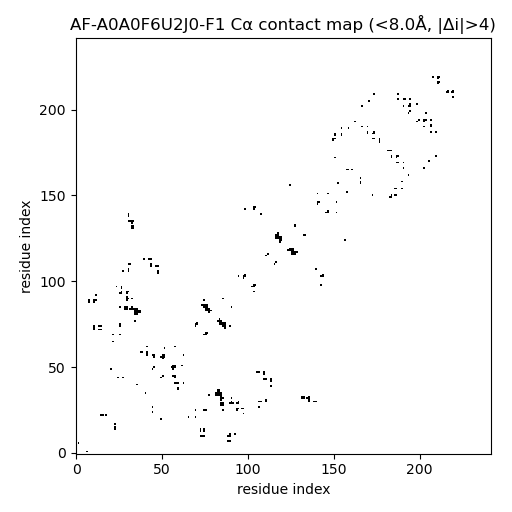00 59.56 119 ARG A C 1
ATOM 982 O O . ARG A 1 119 ? -1.979 17.461 -16.571 1.00 59.56 119 ARG A O 1
ATOM 989 N N . THR A 1 120 ? -0.387 16.612 -17.911 1.00 50.91 120 THR A N 1
ATOM 990 C CA . THR A 1 120 ? -0.054 17.937 -18.446 1.00 50.91 120 THR A CA 1
ATOM 991 C C . THR A 1 120 ? -1.159 18.413 -19.385 1.00 50.91 120 THR A C 1
ATOM 993 O O . THR A 1 120 ? -1.848 17.620 -20.018 1.00 50.91 120 THR A O 1
ATOM 996 N N . ARG A 1 121 ? -1.326 19.732 -19.499 1.00 46.94 121 ARG A N 1
ATOM 997 C CA . ARG A 1 121 ? -2.329 20.341 -20.387 1.00 46.94 121 ARG A CA 1
ATOM 998 C C . ARG A 1 121 ? -1.993 20.178 -21.881 1.00 46.94 121 ARG A C 1
ATOM 1000 O O . ARG A 1 121 ? -2.841 20.469 -22.715 1.00 46.94 121 ARG A O 1
ATOM 1007 N N . TRP A 1 122 ? -0.769 19.748 -22.198 1.00 43.06 122 TRP A N 1
ATOM 1008 C CA . TRP A 1 122 ? -0.194 19.786 -23.547 1.00 43.06 122 TRP A CA 1
ATOM 1009 C C . TRP A 1 122 ? 0.175 18.401 -24.103 1.00 43.06 122 TRP A C 1
ATOM 1011 O O . TRP A 1 122 ? 0.219 18.245 -25.317 1.00 43.06 122 TRP A O 1
ATOM 1021 N N . HIS A 1 123 ? 0.366 17.391 -23.246 1.00 41.38 123 HIS A N 1
ATOM 1022 C CA . HIS A 1 123 ? 0.610 15.999 -23.636 1.00 41.38 123 HIS A CA 1
ATOM 1023 C C . HIS A 1 123 ? -0.150 15.022 -22.730 1.00 41.38 123 HIS A C 1
ATOM 1025 O O . HIS A 1 123 ? -0.313 15.275 -21.534 1.00 41.38 123 HIS A O 1
ATOM 1031 N N . GLU A 1 124 ? -0.554 13.878 -23.293 1.00 53.00 124 GLU A N 1
ATOM 1032 C CA . GLU A 1 124 ? -1.204 12.765 -22.575 1.00 53.00 124 GLU A CA 1
ATOM 1033 C C . GLU A 1 124 ? -0.287 12.071 -21.550 1.00 53.00 124 GLU A C 1
ATOM 1035 O O . GLU A 1 124 ? -0.735 11.192 -20.814 1.00 53.00 124 GLU A O 1
ATOM 1040 N N . ASN A 1 125 ? 0.974 12.499 -21.455 1.00 48.06 125 ASN A N 1
ATOM 1041 C CA . ASN A 1 125 ? 1.974 11.914 -20.574 1.00 48.06 125 ASN A CA 1
ATOM 1042 C C . ASN A 1 125 ? 1.603 12.106 -19.096 1.00 48.06 125 ASN A C 1
ATOM 1044 O O . ASN A 1 125 ? 1.202 13.191 -18.648 1.00 48.06 125 ASN A O 1
ATOM 1048 N N . LEU A 1 126 ? 1.777 11.031 -18.329 1.00 58.44 126 LEU A N 1
ATOM 1049 C CA . LEU A 1 126 ? 1.538 11.001 -16.892 1.00 58.44 126 LEU A CA 1
ATOM 1050 C C . LEU A 1 126 ? 2.639 11.760 -16.148 1.00 58.44 126 LEU A C 1
ATOM 1052 O O . LEU A 1 126 ? 3.827 11.520 -16.363 1.00 58.44 126 LEU A O 1
ATOM 1056 N N . VAL A 1 127 ? 2.246 12.651 -15.234 1.00 58.59 127 VAL A N 1
ATOM 1057 C CA . VAL A 1 127 ? 3.177 13.342 -14.337 1.00 58.59 127 VAL A CA 1
ATOM 1058 C C . VAL A 1 127 ? 2.931 12.896 -12.907 1.00 58.59 127 VAL A C 1
ATOM 1060 O O . VAL A 1 127 ? 1.859 13.114 -12.335 1.00 58.59 127 VAL A O 1
ATOM 1063 N N . PHE A 1 128 ? 3.969 12.313 -12.316 1.00 66.50 128 PHE A N 1
ATOM 1064 C CA . PHE A 1 128 ? 3.995 11.950 -10.908 1.00 66.50 128 PHE A CA 1
ATOM 1065 C C . PHE A 1 128 ? 4.551 13.108 -10.080 1.00 66.50 128 PHE A C 1
ATOM 1067 O O . PHE A 1 128 ? 5.571 13.700 -10.423 1.00 66.50 128 PHE A O 1
ATOM 1074 N N . GLN A 1 129 ? 3.891 13.415 -8.968 1.00 68.88 129 GLN A N 1
ATOM 1075 C CA . GLN A 1 129 ? 4.302 14.451 -8.017 1.00 68.88 129 GLN A CA 1
ATOM 1076 C C . GLN A 1 129 ? 5.538 14.035 -7.197 1.00 68.88 129 GLN A C 1
ATOM 1078 O O . GLN A 1 129 ? 6.164 14.873 -6.553 1.00 68.88 129 GLN A O 1
ATOM 1083 N N . GLY A 1 130 ? 5.897 12.747 -7.213 1.00 69.44 130 GLY A N 1
ATOM 1084 C CA . GLY A 1 130 ? 7.059 12.202 -6.517 1.00 69.44 130 GLY A CA 1
ATOM 1085 C C . GLY A 1 130 ? 7.214 10.694 -6.716 1.00 69.44 130 GLY A C 1
ATOM 1086 O O . GLY A 1 130 ? 6.350 10.035 -7.304 1.00 69.44 130 GLY A O 1
ATOM 1087 N N . LYS A 1 131 ? 8.319 10.134 -6.200 1.00 71.62 131 LYS A N 1
ATOM 1088 C CA . LYS A 1 131 ? 8.613 8.692 -6.304 1.00 71.62 131 LYS A CA 1
ATOM 1089 C C . LYS A 1 131 ? 7.546 7.841 -5.617 1.00 71.62 131 LYS A C 1
ATOM 1091 O O . LYS A 1 131 ? 7.285 6.722 -6.039 1.00 71.62 131 LYS A O 1
ATOM 1096 N N . GLU A 1 132 ? 6.930 8.354 -4.557 1.00 79.62 132 GLU A N 1
ATOM 1097 C CA . GLU A 1 132 ? 5.926 7.634 -3.790 1.00 79.62 132 GLU A CA 1
ATOM 1098 C C . GLU A 1 132 ? 4.647 7.439 -4.603 1.00 79.62 132 GLU A C 1
ATOM 1100 O O . GLU A 1 132 ? 4.135 6.321 -4.653 1.00 79.62 132 GLU A O 1
ATOM 1105 N N . GLN A 1 133 ? 4.197 8.475 -5.317 1.00 79.25 133 GLN A N 1
ATOM 1106 C CA . GLN A 1 133 ? 3.045 8.372 -6.211 1.00 79.25 133 GLN A CA 1
ATOM 1107 C C . GLN A 1 133 ? 3.305 7.352 -7.321 1.00 79.25 133 GLN A C 1
ATOM 1109 O O . GLN A 1 133 ? 2.454 6.522 -7.620 1.00 79.25 133 GLN A O 1
ATOM 1114 N N . LEU A 1 134 ? 4.509 7.364 -7.894 1.00 72.31 134 LEU A N 1
ATOM 1115 C CA . LEU A 1 134 ? 4.911 6.378 -8.890 1.00 72.31 134 LEU A CA 1
ATOM 1116 C C . LEU A 1 134 ? 4.861 4.946 -8.330 1.00 72.31 134 LEU A C 1
ATOM 1118 O O . LEU A 1 134 ? 4.249 4.060 -8.928 1.00 72.31 134 LEU A O 1
ATOM 1122 N N . ILE A 1 135 ? 5.471 4.708 -7.165 1.00 76.12 135 ILE A N 1
ATOM 1123 C CA . ILE A 1 135 ? 5.487 3.376 -6.545 1.00 76.12 135 ILE A CA 1
ATOM 1124 C C . ILE A 1 135 ? 4.065 2.919 -6.202 1.00 76.12 135 ILE A C 1
ATOM 1126 O O . ILE A 1 135 ? 3.754 1.739 -6.374 1.00 76.12 135 ILE A O 1
ATOM 1130 N N . ARG A 1 136 ? 3.189 3.829 -5.762 1.00 84.19 136 ARG A N 1
ATOM 1131 C CA . ARG A 1 136 ? 1.769 3.536 -5.549 1.00 84.19 136 ARG A CA 1
ATOM 1132 C C . ARG A 1 136 ? 1.133 2.961 -6.809 1.00 84.19 136 ARG A C 1
ATOM 1134 O O . ARG A 1 136 ? 0.556 1.879 -6.746 1.00 84.19 136 ARG A O 1
ATOM 1141 N N . GLU A 1 137 ? 1.252 3.651 -7.942 1.00 76.19 137 GLU A N 1
ATOM 1142 C CA . GLU A 1 137 ? 0.630 3.211 -9.196 1.00 76.19 137 GLU A CA 1
ATOM 1143 C C . GLU A 1 137 ? 1.172 1.854 -9.657 1.00 76.19 137 GLU A C 1
ATOM 1145 O O . GLU A 1 137 ? 0.390 0.976 -10.019 1.00 76.19 137 GLU A O 1
ATOM 1150 N N . ILE A 1 138 ? 2.485 1.635 -9.533 1.00 72.19 138 ILE A N 1
ATOM 1151 C CA . ILE A 1 138 ? 3.121 0.345 -9.834 1.00 72.19 138 ILE A CA 1
ATOM 1152 C C . ILE A 1 138 ? 2.551 -0.764 -8.950 1.00 72.19 138 ILE A C 1
ATOM 1154 O O . ILE A 1 138 ? 2.150 -1.816 -9.447 1.00 72.19 138 ILE A O 1
ATOM 1158 N N . ARG A 1 139 ? 2.483 -0.536 -7.633 1.00 77.88 139 ARG A N 1
ATOM 1159 C CA . ARG A 1 139 ? 1.937 -1.517 -6.686 1.00 77.88 139 ARG A CA 1
ATOM 1160 C C . ARG A 1 139 ? 0.482 -1.830 -7.017 1.00 77.88 139 ARG A C 1
ATOM 1162 O O . ARG A 1 139 ? 0.120 -3.002 -7.091 1.00 77.88 139 ARG A O 1
ATOM 1169 N N . LEU A 1 140 ? -0.345 -0.812 -7.254 1.00 79.56 140 LEU A N 1
ATOM 1170 C CA . LEU A 1 140 ? -1.750 -1.011 -7.605 1.00 79.56 140 LEU A CA 1
ATOM 1171 C C . LEU A 1 140 ? -1.906 -1.800 -8.913 1.00 79.56 140 LEU A C 1
ATOM 1173 O O . LEU A 1 140 ? -2.740 -2.702 -8.960 1.00 79.56 140 LEU A O 1
ATOM 1177 N N . ALA A 1 141 ? -1.097 -1.519 -9.938 1.00 70.69 141 ALA A N 1
ATOM 1178 C CA . ALA A 1 141 ? -1.109 -2.266 -11.197 1.00 70.69 141 ALA A CA 1
ATOM 1179 C C . ALA A 1 141 ? -0.748 -3.748 -10.989 1.00 70.69 141 ALA A C 1
ATOM 1181 O O . ALA A 1 141 ? -1.494 -4.628 -11.420 1.00 70.69 141 ALA A O 1
ATOM 1182 N N . ILE A 1 142 ? 0.327 -4.031 -10.239 1.00 67.81 142 ILE A N 1
ATOM 1183 C CA . ILE A 1 142 ? 0.755 -5.404 -9.918 1.00 67.81 142 ILE A CA 1
ATOM 1184 C C . ILE A 1 142 ? -0.374 -6.187 -9.231 1.00 67.81 142 ILE A C 1
ATOM 1186 O O . ILE A 1 142 ? -0.693 -7.308 -9.635 1.00 67.81 142 ILE A O 1
ATOM 1190 N N . TYR A 1 143 ? -1.000 -5.600 -8.207 1.00 67.31 143 TYR A N 1
ATOM 1191 C CA . TYR A 1 143 ? -2.020 -6.275 -7.401 1.00 67.31 143 TYR A CA 1
ATOM 1192 C C . TYR A 1 143 ? -3.383 -6.411 -8.084 1.00 67.31 143 TYR A C 1
ATOM 1194 O O . TYR A 1 143 ? -4.082 -7.390 -7.822 1.00 67.31 143 TYR A O 1
ATOM 1202 N N . ARG A 1 144 ? -3.771 -5.487 -8.976 1.00 67.12 144 ARG A N 1
ATOM 1203 C CA . ARG A 1 144 ? -4.998 -5.646 -9.781 1.00 67.12 144 ARG A CA 1
ATOM 1204 C C . ARG A 1 144 ? -4.928 -6.878 -10.677 1.00 67.12 144 ARG A C 1
ATOM 1206 O O . ARG A 1 144 ? -5.964 -7.323 -11.152 1.00 67.12 144 ARG A O 1
ATOM 1213 N N . GLN A 1 145 ? -3.723 -7.403 -10.921 1.00 57.72 145 GLN A N 1
ATOM 1214 C CA . GLN A 1 145 ? -3.455 -8.351 -11.996 1.00 57.72 145 GLN A CA 1
ATOM 1215 C C . GLN A 1 145 ? -3.963 -7.841 -13.355 1.00 57.72 145 GLN A C 1
ATOM 1217 O O . GLN A 1 145 ? -4.047 -8.640 -14.289 1.00 57.72 145 GLN A O 1
ATOM 1222 N N . ASP A 1 146 ? -4.238 -6.532 -13.462 1.00 47.44 146 ASP A N 1
ATOM 1223 C CA . ASP A 1 146 ? -4.537 -5.793 -14.685 1.00 47.44 146 ASP A CA 1
ATOM 1224 C C . ASP A 1 146 ? -3.240 -5.727 -15.490 1.00 47.44 146 ASP A C 1
ATOM 1226 O O . ASP A 1 146 ? -2.504 -4.746 -15.501 1.00 47.44 146 ASP A O 1
ATOM 1230 N N . PHE A 1 147 ? -2.941 -6.855 -16.114 1.00 45.50 147 PHE A N 1
ATOM 1231 C CA . PHE A 1 147 ? -2.031 -6.949 -17.244 1.00 45.50 147 PHE A CA 1
ATOM 1232 C C . PHE A 1 147 ? -2.834 -7.189 -18.533 1.00 45.50 147 PHE A C 1
ATOM 1234 O O . PHE A 1 147 ? -2.248 -7.561 -19.536 1.00 45.50 147 PHE A O 1
ATOM 1241 N N . ASP A 1 148 ? -4.158 -6.964 -18.505 1.00 36.88 148 ASP A N 1
ATOM 1242 C CA . ASP A 1 148 ? -4.971 -6.748 -19.718 1.00 36.88 148 ASP A CA 1
ATOM 1243 C C . ASP A 1 148 ? -4.683 -5.373 -20.352 1.00 36.88 148 ASP A C 1
ATOM 1245 O O . ASP A 1 148 ? -5.214 -5.027 -21.403 1.00 36.88 148 ASP A O 1
ATOM 1249 N N . TYR A 1 149 ? -3.799 -4.592 -19.731 1.00 35.22 149 TYR A N 1
ATOM 1250 C CA . TYR A 1 149 ? -3.002 -3.602 -20.428 1.00 35.22 149 TYR A CA 1
ATOM 1251 C C . TYR A 1 149 ? -1.856 -4.315 -21.143 1.00 35.22 149 TYR A C 1
ATOM 1253 O O . TYR A 1 149 ? -0.993 -4.899 -20.484 1.00 35.22 149 TYR A O 1
ATOM 1261 N N . ASP A 1 150 ? -1.798 -4.187 -22.467 1.00 39.72 150 ASP A N 1
ATOM 1262 C CA . ASP A 1 150 ? -0.533 -4.219 -23.195 1.00 39.72 150 ASP A CA 1
ATOM 1263 C C . ASP A 1 150 ? 0.434 -3.255 -22.484 1.00 39.72 150 ASP A C 1
ATOM 1265 O O . ASP A 1 150 ? 0.374 -2.050 -22.689 1.00 39.72 150 ASP A O 1
ATOM 1269 N N . ASN A 1 151 ? 1.270 -3.780 -21.581 1.00 43.09 151 ASN A N 1
ATOM 1270 C CA . ASN A 1 151 ? 2.305 -3.066 -20.831 1.00 43.09 151 ASN A CA 1
ATOM 1271 C C . ASN A 1 151 ? 1.828 -1.816 -20.026 1.00 43.09 151 ASN A C 1
ATOM 1273 O O . ASN A 1 151 ? 1.706 -0.725 -20.578 1.00 43.09 151 ASN A O 1
ATOM 1277 N N . PRO A 1 152 ? 1.648 -1.890 -18.687 1.00 44.47 152 PRO A N 1
ATOM 1278 C CA . PRO A 1 152 ? 1.190 -0.754 -17.868 1.00 44.47 152 PRO A CA 1
ATOM 1279 C C . PRO A 1 152 ? 2.244 0.355 -17.674 1.00 44.47 152 PRO A C 1
ATOM 1281 O O . PRO A 1 152 ? 2.030 1.283 -16.893 1.00 44.47 152 PRO A O 1
ATOM 1284 N N . PHE A 1 153 ? 3.382 0.261 -18.358 1.00 52.84 153 PHE A N 1
ATOM 1285 C CA . PHE A 1 153 ? 4.429 1.264 -18.356 1.00 52.84 153 PHE A CA 1
ATOM 1286 C C . PHE A 1 153 ? 4.496 1.894 -19.735 1.00 52.84 153 PHE A C 1
ATOM 1288 O O . PHE A 1 153 ? 4.816 1.229 -20.720 1.00 52.84 153 PHE A O 1
ATOM 1295 N N . ASP A 1 154 ? 4.229 3.193 -19.785 1.00 61.41 154 ASP A N 1
ATOM 1296 C CA . ASP A 1 154 ? 4.680 4.016 -20.894 1.00 61.41 154 ASP A CA 1
ATOM 1297 C C . ASP A 1 154 ? 6.207 3.831 -21.010 1.00 61.41 154 ASP A C 1
ATOM 1299 O O . ASP A 1 154 ? 6.967 4.156 -20.092 1.00 61.41 154 ASP A O 1
ATOM 1303 N N . LEU A 1 155 ? 6.640 3.198 -22.102 1.00 63.28 155 LEU A N 1
ATOM 1304 C CA . LEU A 1 155 ? 8.047 2.892 -22.360 1.00 63.28 155 LEU A CA 1
ATOM 1305 C C . LEU A 1 155 ? 8.855 4.164 -22.562 1.00 63.28 155 LEU A C 1
ATOM 1307 O O . LEU A 1 155 ? 10.001 4.229 -22.117 1.00 63.28 155 LEU A O 1
ATOM 1311 N N . ASP A 1 156 ? 8.247 5.172 -23.182 1.00 67.69 156 ASP A N 1
ATOM 1312 C CA . ASP A 1 156 ? 8.865 6.473 -23.393 1.00 67.69 156 ASP A CA 1
ATOM 1313 C C . ASP A 1 156 ? 9.079 7.165 -22.054 1.00 67.69 156 ASP A C 1
ATOM 1315 O O . ASP A 1 156 ? 10.150 7.710 -21.791 1.00 67.69 156 ASP A O 1
ATOM 1319 N N . TRP A 1 157 ? 8.120 7.033 -21.141 1.00 67.25 157 TRP A N 1
ATOM 1320 C CA . TRP A 1 157 ? 8.303 7.465 -19.765 1.00 67.25 157 TRP A CA 1
ATOM 1321 C C . TRP A 1 157 ? 9.377 6.651 -19.024 1.00 67.25 157 TRP A C 1
ATOM 1323 O O . TRP A 1 157 ? 10.226 7.252 -18.363 1.00 67.25 157 TRP A O 1
ATOM 1333 N N . LEU A 1 158 ? 9.400 5.316 -19.126 1.00 69.69 158 LEU A N 1
ATOM 1334 C CA . LEU A 1 158 ? 10.368 4.481 -18.397 1.00 69.69 158 LEU A CA 1
ATOM 1335 C C . LEU A 1 158 ? 11.815 4.817 -18.787 1.00 69.69 158 LEU A C 1
ATOM 1337 O O . LEU A 1 158 ? 12.681 4.878 -17.915 1.00 69.69 158 LEU A O 1
ATOM 1341 N N . ARG A 1 159 ? 12.051 5.152 -20.060 1.00 76.25 159 ARG A N 1
ATOM 1342 C CA . ARG A 1 159 ? 13.342 5.648 -20.569 1.00 76.25 159 ARG A CA 1
ATOM 1343 C C . ARG A 1 159 ? 13.825 6.918 -19.870 1.00 76.25 159 ARG A C 1
ATOM 1345 O O . ARG A 1 159 ? 15.028 7.125 -19.754 1.00 76.25 159 ARG A O 1
ATOM 1352 N N . THR A 1 160 ? 12.912 7.760 -19.379 1.00 69.69 160 THR A N 1
ATOM 1353 C CA . THR A 1 160 ? 13.267 8.993 -18.649 1.00 69.69 160 THR A CA 1
ATOM 1354 C C . THR A 1 160 ? 13.696 8.747 -17.200 1.00 69.69 160 THR A C 1
ATOM 1356 O O . THR A 1 160 ? 14.160 9.671 -16.533 1.00 69.69 160 THR A O 1
ATOM 1359 N N . GLN A 1 161 ? 13.537 7.524 -16.683 1.00 73.12 161 GLN A N 1
ATOM 1360 C CA . GLN A 1 161 ? 13.846 7.190 -15.291 1.00 73.12 161 GLN A CA 1
ATOM 1361 C C . GLN A 1 161 ? 15.312 6.755 -15.115 1.00 73.12 161 GLN A C 1
ATOM 1363 O O . GLN A 1 161 ? 15.954 6.352 -16.080 1.00 73.12 161 GLN A O 1
ATOM 1368 N N . PRO A 1 162 ? 15.878 6.771 -13.891 1.00 75.38 162 PRO A N 1
ATOM 1369 C CA . PRO A 1 162 ? 17.237 6.276 -13.656 1.00 75.38 162 PRO A CA 1
ATOM 1370 C C . PRO A 1 162 ? 17.405 4.797 -14.039 1.00 75.38 162 PRO A C 1
ATOM 1372 O O . PRO A 1 162 ? 16.550 3.981 -13.700 1.00 75.38 162 PRO A O 1
ATOM 1375 N N . THR A 1 163 ? 18.539 4.422 -14.642 1.00 71.06 163 THR A N 1
ATOM 1376 C CA . THR A 1 163 ? 18.832 3.060 -15.146 1.00 71.06 163 THR A CA 1
ATOM 1377 C C . THR A 1 163 ? 18.503 1.959 -14.138 1.00 71.06 163 THR A C 1
ATOM 1379 O O . THR A 1 163 ? 17.769 1.031 -14.448 1.00 71.06 163 THR A O 1
ATOM 1382 N N . LYS A 1 164 ? 18.942 2.106 -12.881 1.00 68.25 164 LYS A N 1
ATOM 1383 C CA . LYS A 1 164 ? 18.680 1.117 -11.820 1.00 68.25 164 LYS A CA 1
ATOM 1384 C C . LYS A 1 164 ? 17.184 0.882 -11.575 1.00 68.25 164 LYS A C 1
ATOM 1386 O O . LYS A 1 164 ? 16.780 -0.214 -11.197 1.00 68.25 164 LYS A O 1
ATOM 1391 N N . PHE A 1 165 ? 16.365 1.916 -11.751 1.00 70.44 165 PHE A N 1
ATOM 1392 C CA . PHE A 1 165 ? 14.916 1.804 -11.647 1.00 70.44 165 PHE A CA 1
ATOM 1393 C C . PHE A 1 165 ? 14.321 1.113 -12.877 1.00 70.44 165 PHE A C 1
ATOM 1395 O O . PHE A 1 165 ? 13.455 0.255 -12.713 1.00 70.44 165 PHE A O 1
ATOM 1402 N N . GLN A 1 166 ? 14.819 1.432 -14.077 1.00 76.38 166 GLN A N 1
ATOM 1403 C CA . GLN A 1 166 ? 14.426 0.745 -15.308 1.00 76.38 166 GLN A CA 1
ATOM 1404 C C . GLN A 1 166 ? 14.651 -0.765 -15.179 1.00 76.38 166 GLN A C 1
ATOM 1406 O O . GLN A 1 166 ? 13.712 -1.529 -15.369 1.00 76.38 166 GLN A O 1
ATOM 1411 N N . SER A 1 167 ? 15.831 -1.197 -14.727 1.00 73.56 167 SER A N 1
ATOM 1412 C CA . SER A 1 167 ? 16.170 -2.616 -14.551 1.00 73.56 167 SER A CA 1
ATOM 1413 C C . SER A 1 167 ? 15.226 -3.346 -13.589 1.00 73.56 167 SER A C 1
ATOM 1415 O O . SER A 1 167 ? 14.775 -4.458 -13.870 1.00 73.56 167 SER A O 1
ATOM 1417 N N . LEU A 1 168 ? 14.875 -2.714 -12.462 1.00 73.69 168 LEU A N 1
ATOM 1418 C CA . LEU A 1 168 ? 13.941 -3.282 -11.482 1.00 73.69 168 LEU A CA 1
ATOM 1419 C C . LEU A 1 168 ? 12.515 -3.390 -12.037 1.00 73.69 168 LEU A C 1
ATOM 1421 O O . LEU A 1 168 ? 11.851 -4.410 -11.838 1.00 73.69 168 LEU A O 1
ATOM 1425 N N . ALA A 1 169 ? 12.044 -2.346 -12.723 1.00 72.00 169 ALA A N 1
ATOM 1426 C CA . ALA A 1 169 ? 10.730 -2.341 -13.352 1.00 72.00 169 ALA A CA 1
ATOM 1427 C C . ALA A 1 169 ? 10.650 -3.406 -14.456 1.00 72.00 169 ALA A C 1
ATOM 1429 O O . ALA A 1 169 ? 9.722 -4.211 -14.455 1.00 72.00 169 ALA A O 1
ATOM 1430 N N . LEU A 1 170 ? 11.657 -3.467 -15.332 1.00 78.31 170 LEU A N 1
ATOM 1431 C CA . LEU A 1 170 ? 11.759 -4.438 -16.420 1.00 78.31 170 LEU A CA 1
ATOM 1432 C C . LEU A 1 170 ? 11.753 -5.877 -15.909 1.00 78.31 170 LEU A C 1
ATOM 1434 O O . LEU A 1 170 ? 10.996 -6.686 -16.436 1.00 78.31 170 LEU A O 1
ATOM 1438 N N . ASN A 1 171 ? 12.511 -6.189 -14.853 1.00 80.00 171 ASN A N 1
ATOM 1439 C CA . ASN A 1 171 ? 12.488 -7.516 -14.234 1.00 80.00 171 ASN A CA 1
ATOM 1440 C C . ASN A 1 171 ? 11.065 -7.900 -13.797 1.00 80.00 171 ASN A C 1
ATOM 1442 O O . ASN A 1 171 ? 10.534 -8.920 -14.231 1.00 80.00 171 ASN A O 1
ATOM 1446 N N . SER A 1 172 ? 10.404 -7.031 -13.026 1.00 73.88 172 SER A N 1
ATOM 1447 C CA . SER A 1 172 ? 9.032 -7.267 -12.561 1.00 73.88 172 SER A CA 1
ATOM 1448 C C . SER A 1 172 ? 8.047 -7.477 -13.721 1.00 73.88 172 SER A C 1
ATOM 1450 O O . SER A 1 172 ? 7.252 -8.417 -13.702 1.00 73.88 172 SER A O 1
ATOM 1452 N N . ILE A 1 173 ? 8.124 -6.636 -14.760 1.00 73.00 173 ILE A N 1
ATOM 1453 C CA . ILE A 1 173 ? 7.261 -6.719 -15.948 1.00 73.00 173 ILE A CA 1
ATOM 1454 C C . ILE A 1 173 ? 7.488 -8.038 -16.695 1.00 73.00 173 ILE A C 1
ATOM 1456 O O . ILE A 1 173 ? 6.526 -8.732 -17.022 1.00 73.00 173 ILE A O 1
ATOM 1460 N N . LEU A 1 174 ? 8.746 -8.396 -16.958 1.00 75.62 174 LEU A N 1
ATOM 1461 C CA . LEU A 1 174 ? 9.114 -9.547 -17.783 1.00 75.62 174 LEU A CA 1
ATOM 1462 C C . LEU A 1 174 ? 8.859 -10.879 -17.071 1.00 75.62 174 LEU A C 1
ATOM 1464 O O . LEU A 1 174 ? 8.331 -11.803 -17.692 1.00 75.62 174 LEU A O 1
ATOM 1468 N N . VAL A 1 175 ? 9.135 -10.964 -15.765 1.00 74.44 175 VAL A N 1
ATOM 1469 C CA . VAL A 1 175 ? 8.751 -12.122 -14.939 1.00 74.44 175 VAL A CA 1
ATOM 1470 C C . VAL A 1 175 ? 7.239 -12.306 -14.974 1.00 74.44 175 VAL A C 1
ATOM 1472 O O . VAL A 1 175 ? 6.745 -13.416 -15.173 1.00 74.44 175 VAL A O 1
ATOM 1475 N N . LYS A 1 176 ? 6.479 -11.214 -14.849 1.00 66.81 176 LYS A N 1
ATOM 1476 C CA . LYS A 1 176 ? 5.021 -11.303 -14.825 1.00 66.81 176 LYS A CA 1
ATOM 1477 C C . LYS A 1 176 ? 4.414 -11.662 -16.179 1.00 66.81 176 LYS A C 1
ATOM 1479 O O . LYS A 1 176 ? 3.445 -12.419 -16.227 1.00 66.81 176 LYS A O 1
ATOM 1484 N N . ALA A 1 177 ? 4.988 -11.150 -17.264 1.00 67.31 177 ALA A N 1
ATOM 1485 C CA . ALA A 1 177 ? 4.609 -11.525 -18.619 1.00 67.31 177 ALA A CA 1
ATOM 1486 C C . ALA A 1 177 ? 4.881 -13.012 -18.885 1.00 67.31 177 ALA A C 1
ATOM 1488 O O . ALA A 1 177 ? 4.042 -13.694 -19.471 1.00 67.31 177 ALA A O 1
ATOM 1489 N N . PHE A 1 178 ? 6.006 -13.537 -18.388 1.00 71.25 178 PHE A N 1
ATOM 1490 C CA . PHE A 1 178 ? 6.315 -14.963 -18.459 1.00 71.25 178 PHE A CA 1
ATOM 1491 C C . PHE A 1 178 ? 5.301 -15.815 -17.683 1.00 71.25 178 PHE A C 1
ATOM 1493 O O . PHE A 1 178 ? 4.738 -16.745 -18.255 1.00 71.25 178 PHE A O 1
ATOM 1500 N N . GLU A 1 179 ? 5.002 -15.464 -16.425 1.00 66.62 179 GLU A N 1
ATOM 1501 C CA . GLU A 1 179 ? 3.995 -16.167 -15.608 1.00 66.62 179 GLU A CA 1
ATOM 1502 C C . GLU A 1 179 ? 2.630 -16.260 -16.303 1.00 66.62 179 GLU A C 1
ATOM 1504 O O . GLU A 1 179 ? 1.921 -17.256 -16.159 1.00 66.62 179 GLU A O 1
ATOM 1509 N N . LYS A 1 180 ? 2.245 -15.209 -17.033 1.00 71.94 180 LYS A N 1
ATOM 1510 C CA . LYS A 1 180 ? 0.947 -15.111 -17.711 1.00 71.94 180 LYS A CA 1
ATOM 1511 C C . LYS A 1 180 ? 0.965 -15.560 -19.172 1.00 71.94 180 LYS A C 1
ATOM 1513 O O . LYS A 1 180 ? -0.097 -15.606 -19.784 1.00 71.94 180 LYS A O 1
ATOM 1518 N N . ILE A 1 181 ? 2.135 -15.882 -19.726 1.00 73.94 181 ILE A N 1
ATOM 1519 C CA . ILE A 1 181 ? 2.324 -16.191 -21.150 1.00 73.94 181 ILE A CA 1
ATOM 1520 C C . ILE A 1 181 ? 1.768 -15.053 -22.035 1.00 73.94 181 ILE A C 1
ATOM 1522 O O . ILE A 1 181 ? 1.028 -15.274 -22.993 1.00 73.94 181 ILE A O 1
ATOM 1526 N N . THR A 1 182 ? 2.102 -13.804 -21.698 1.00 69.88 182 THR A N 1
ATOM 1527 C CA . THR A 1 182 ? 1.684 -12.608 -22.450 1.00 69.88 182 THR A CA 1
ATOM 1528 C C . THR A 1 182 ? 2.857 -11.939 -23.167 1.00 69.88 182 THR A C 1
ATOM 1530 O O . THR A 1 182 ? 4.030 -12.144 -22.843 1.00 69.88 182 THR A O 1
ATOM 1533 N N . ARG A 1 183 ? 2.550 -11.133 -24.193 1.00 69.81 183 ARG A N 1
ATOM 1534 C CA . ARG A 1 183 ? 3.563 -10.363 -24.929 1.00 69.81 183 ARG A CA 1
ATOM 1535 C C . ARG A 1 183 ? 4.059 -9.193 -24.077 1.00 69.81 183 ARG A C 1
ATOM 1537 O O . ARG A 1 183 ? 3.300 -8.587 -23.332 1.00 69.81 183 ARG A O 1
ATOM 1544 N N . ALA A 1 184 ? 5.342 -8.873 -24.215 1.00 74.62 184 ALA A N 1
ATOM 1545 C CA . ALA A 1 184 ? 6.006 -7.779 -23.499 1.00 74.62 184 ALA A CA 1
ATOM 1546 C C . ALA A 1 184 ? 7.125 -7.183 -24.365 1.00 74.62 184 ALA A C 1
ATOM 1548 O O . ALA A 1 184 ? 8.222 -6.900 -23.890 1.00 74.62 184 ALA A O 1
ATOM 1549 N N . ASP A 1 185 ? 6.862 -7.065 -25.668 1.00 77.00 185 ASP A N 1
ATOM 1550 C CA . ASP A 1 185 ? 7.900 -6.835 -26.675 1.00 77.00 185 ASP A CA 1
ATOM 1551 C C . ASP A 1 185 ? 8.607 -5.496 -26.465 1.00 77.00 185 ASP A C 1
ATOM 1553 O O . ASP A 1 185 ? 9.827 -5.442 -26.521 1.00 77.00 185 ASP A O 1
ATOM 1557 N N . GLY A 1 186 ? 7.874 -4.444 -26.100 1.00 73.38 186 GLY A N 1
ATOM 1558 C CA . GLY A 1 186 ? 8.489 -3.149 -25.828 1.00 73.38 186 GLY A CA 1
ATOM 1559 C C . GLY A 1 186 ? 9.313 -3.098 -24.532 1.00 73.38 186 GLY A C 1
ATOM 1560 O O . GLY A 1 186 ? 10.346 -2.434 -24.499 1.00 73.38 186 GLY A O 1
ATOM 1561 N N . ALA A 1 187 ? 8.930 -3.848 -23.488 1.00 76.56 187 ALA A N 1
ATOM 1562 C CA . ALA A 1 187 ? 9.761 -3.995 -22.287 1.00 76.56 187 ALA A CA 1
ATOM 1563 C C . ALA A 1 187 ? 11.048 -4.772 -22.607 1.00 76.56 187 ALA A C 1
ATOM 1565 O O . ALA A 1 187 ? 12.129 -4.411 -22.149 1.00 76.56 187 ALA A O 1
ATOM 1566 N N . PHE A 1 188 ? 10.944 -5.805 -23.446 1.00 80.19 188 PHE A N 1
ATOM 1567 C CA . PHE A 1 188 ? 12.106 -6.541 -23.926 1.00 80.19 188 PHE A CA 1
ATOM 1568 C C . PHE A 1 188 ? 13.026 -5.673 -24.804 1.00 80.19 188 PHE A C 1
ATOM 1570 O O . PHE A 1 188 ? 14.234 -5.699 -24.599 1.00 80.19 188 PHE A O 1
ATOM 1577 N N . SER A 1 189 ? 12.479 -4.846 -25.703 1.00 82.00 189 SER A N 1
ATOM 1578 C CA . SER A 1 189 ? 13.260 -3.887 -26.500 1.00 82.00 189 SER A CA 1
ATOM 1579 C C . SER A 1 189 ? 14.039 -2.905 -25.628 1.00 82.00 189 SER A C 1
ATOM 1581 O O . SER A 1 189 ? 15.222 -2.691 -25.857 1.00 82.00 189 SER A O 1
ATOM 1583 N N . LEU A 1 190 ? 13.415 -2.351 -24.585 1.00 80.12 190 LEU A N 1
ATOM 1584 C CA . LEU A 1 190 ? 14.116 -1.449 -23.672 1.00 80.12 190 LEU A CA 1
ATOM 1585 C C . LEU A 1 190 ? 15.216 -2.168 -22.874 1.00 80.12 190 LEU A C 1
ATOM 1587 O O . LEU A 1 190 ? 16.290 -1.610 -22.671 1.00 80.12 190 LEU A O 1
ATOM 1591 N N . LEU A 1 191 ? 14.978 -3.412 -22.444 1.00 80.62 191 LEU A N 1
ATOM 1592 C CA . LEU A 1 191 ? 16.011 -4.224 -21.797 1.00 80.62 191 LEU A CA 1
ATOM 1593 C C . LEU A 1 191 ? 17.205 -4.473 -22.731 1.00 80.62 191 LEU A C 1
ATOM 1595 O O . LEU A 1 191 ? 18.350 -4.384 -22.299 1.00 80.62 191 LEU A O 1
ATOM 1599 N N . GLU A 1 192 ? 16.939 -4.761 -24.004 1.00 79.94 192 GLU A N 1
ATOM 1600 C CA . GLU A 1 192 ? 17.976 -4.965 -25.016 1.00 79.94 192 GLU A CA 1
ATOM 1601 C C . GLU A 1 192 ? 18.842 -3.715 -25.210 1.00 79.94 192 GLU A C 1
ATOM 1603 O O . GLU A 1 192 ? 20.066 -3.824 -25.269 1.00 79.94 192 GLU A O 1
ATOM 1608 N N . GLU A 1 193 ? 18.235 -2.530 -25.235 1.00 81.31 193 GLU A N 1
ATOM 1609 C CA . GLU A 1 193 ? 18.964 -1.261 -25.312 1.00 81.31 193 GLU A CA 1
ATOM 1610 C C . GLU A 1 193 ? 19.846 -1.016 -24.083 1.00 81.31 193 GLU A C 1
ATOM 1612 O O . GLU A 1 193 ? 21.022 -0.687 -24.226 1.00 81.31 193 GLU A O 1
ATOM 1617 N N . LEU A 1 194 ? 19.333 -1.269 -22.873 1.00 75.50 194 LEU A N 1
ATOM 1618 C CA . LEU A 1 194 ? 20.135 -1.167 -21.648 1.00 75.50 194 LEU A CA 1
ATOM 1619 C C . LEU A 1 194 ? 21.354 -2.105 -21.688 1.00 75.50 194 LEU A C 1
ATOM 1621 O O . LEU A 1 194 ? 22.465 -1.725 -21.304 1.00 75.50 194 LEU A O 1
ATOM 1625 N N . CYS A 1 195 ? 21.180 -3.320 -22.208 1.00 74.62 195 CYS A N 1
ATOM 1626 C CA . CYS A 1 195 ? 22.270 -4.281 -22.359 1.00 74.62 195 CYS A CA 1
ATOM 1627 C C . CYS A 1 195 ? 23.314 -3.878 -23.414 1.00 74.62 195 CYS A C 1
ATOM 1629 O O . CYS A 1 195 ? 24.461 -4.327 -23.321 1.00 74.62 195 CYS A O 1
ATOM 1631 N N . GLN A 1 196 ? 22.960 -3.050 -24.403 1.00 71.12 196 GLN A N 1
ATOM 1632 C CA . GLN A 1 196 ? 23.913 -2.539 -25.396 1.00 71.12 196 GLN A CA 1
ATOM 1633 C C . GLN A 1 196 ? 24.889 -1.520 -24.786 1.00 71.12 196 GLN A C 1
ATOM 1635 O O . GLN A 1 196 ? 26.066 -1.534 -25.144 1.00 71.12 196 GLN A O 1
ATOM 1640 N N . ASP A 1 197 ? 24.446 -0.749 -23.790 1.00 61.34 197 ASP A N 1
ATOM 1641 C CA . ASP A 1 197 ? 25.235 0.295 -23.116 1.00 61.34 197 ASP A CA 1
ATOM 1642 C C . ASP A 1 197 ? 26.127 -0.223 -21.960 1.00 61.34 197 ASP A C 1
ATOM 1644 O O . ASP A 1 197 ? 26.601 0.551 -21.129 1.00 61.34 197 ASP A O 1
ATOM 1648 N N . GLN A 1 198 ? 26.388 -1.537 -21.889 1.00 56.66 198 GLN A N 1
ATOM 1649 C CA . GLN A 1 198 ? 27.172 -2.198 -20.823 1.00 56.66 198 GLN A CA 1
ATOM 1650 C C . GLN A 1 198 ? 26.656 -1.934 -19.394 1.00 56.66 198 GLN A C 1
ATOM 1652 O O . GLN A 1 198 ? 27.428 -1.876 -18.432 1.00 56.66 198 GLN A O 1
ATOM 1657 N N . THR A 1 199 ? 25.341 -1.807 -19.207 1.00 54.78 199 THR A N 1
ATOM 1658 C CA . THR A 1 199 ? 24.788 -1.651 -17.858 1.00 54.78 199 THR A CA 1
ATOM 1659 C C . THR A 1 199 ? 24.641 -2.999 -17.161 1.00 54.78 199 THR A C 1
ATOM 1661 O O . THR A 1 199 ? 23.679 -3.712 -17.372 1.00 54.78 199 THR A O 1
ATOM 1664 N N . SER A 1 200 ? 25.624 -3.308 -16.310 1.00 62.38 200 SER A N 1
ATOM 1665 C CA . SER A 1 200 ? 25.582 -4.272 -15.200 1.00 62.38 200 SER A CA 1
ATOM 1666 C C . SER A 1 200 ? 25.248 -5.753 -15.516 1.00 62.38 200 SER A C 1
ATOM 1668 O O . SER A 1 200 ? 24.458 -6.125 -16.378 1.00 62.38 200 SER A O 1
ATOM 1670 N N . VAL A 1 201 ? 25.886 -6.657 -14.762 1.00 60.12 201 VAL A N 1
ATOM 1671 C CA . VAL A 1 201 ? 25.736 -8.120 -14.908 1.00 60.12 201 VAL A CA 1
ATOM 1672 C C . VAL A 1 201 ? 24.278 -8.577 -14.723 1.00 60.12 201 VAL A C 1
ATOM 1674 O O . VAL A 1 201 ? 23.883 -9.602 -15.278 1.00 60.12 201 VAL A O 1
ATOM 1677 N N . SER A 1 202 ? 23.459 -7.835 -13.967 1.00 64.38 202 SER A N 1
ATOM 1678 C CA . SER A 1 202 ? 22.079 -8.244 -13.683 1.00 64.38 202 SER A CA 1
ATOM 1679 C C . SER A 1 202 ? 21.130 -8.103 -14.878 1.00 64.38 202 SER A C 1
ATOM 1681 O O . SER A 1 202 ? 20.258 -8.947 -15.067 1.00 64.38 202 SER A O 1
ATOM 1683 N N . GLU A 1 203 ? 21.300 -7.073 -15.700 1.00 67.06 203 GLU A N 1
ATOM 1684 C CA . GLU A 1 203 ? 20.471 -6.782 -16.868 1.00 67.06 203 GLU A CA 1
ATOM 1685 C C . GLU A 1 203 ? 20.819 -7.743 -18.006 1.00 67.06 203 GLU A C 1
ATOM 1687 O O . GLU A 1 203 ? 19.923 -8.311 -18.626 1.00 67.06 203 GLU A O 1
ATOM 1692 N N . ALA A 1 204 ? 22.115 -8.011 -18.195 1.00 68.38 204 ALA A N 1
ATOM 1693 C CA . ALA A 1 204 ? 22.636 -9.028 -19.105 1.00 68.38 204 ALA A CA 1
ATOM 1694 C C . ALA A 1 204 ? 22.019 -10.413 -18.856 1.00 68.38 204 ALA A C 1
ATOM 1696 O O . ALA A 1 204 ? 21.610 -11.103 -19.790 1.00 68.38 204 ALA A O 1
ATOM 1697 N N . HIS A 1 205 ? 21.927 -10.808 -17.583 1.00 71.75 205 HIS A N 1
ATOM 1698 C CA . HIS A 1 205 ? 21.322 -12.075 -17.187 1.00 71.75 205 HIS A CA 1
ATOM 1699 C C . HIS A 1 205 ? 19.832 -12.127 -17.544 1.00 71.75 205 HIS A C 1
ATOM 1701 O O . HIS A 1 205 ? 19.390 -13.061 -18.210 1.00 71.75 205 HIS A O 1
ATOM 1707 N N . LEU A 1 206 ? 19.072 -11.097 -17.157 1.00 74.00 206 LEU A N 1
ATOM 1708 C CA . LEU A 1 206 ? 17.641 -11.009 -17.453 1.00 74.00 206 LEU A CA 1
ATOM 1709 C C . LEU A 1 206 ? 17.372 -11.006 -18.967 1.00 74.00 206 LEU A C 1
ATOM 1711 O O . LEU A 1 206 ? 16.417 -11.627 -19.432 1.00 74.00 206 LEU A O 1
ATOM 1715 N N . TRP A 1 207 ? 18.215 -10.326 -19.749 1.00 80.38 207 TRP A N 1
ATOM 1716 C CA . TRP A 1 207 ? 18.095 -10.301 -21.205 1.00 80.38 207 TRP A CA 1
ATOM 1717 C C . TRP A 1 207 ? 18.342 -11.682 -21.810 1.00 80.38 207 TRP A C 1
ATOM 1719 O O . TRP A 1 207 ? 17.535 -12.130 -22.622 1.00 80.38 207 TRP A O 1
ATOM 1729 N N . LEU A 1 208 ? 19.392 -12.389 -21.372 1.00 74.88 208 LEU A N 1
ATOM 1730 C CA . LEU A 1 208 ? 19.694 -13.750 -21.826 1.00 74.88 208 LEU A CA 1
ATOM 1731 C C . LEU A 1 208 ? 18.530 -14.711 -21.556 1.00 74.88 208 LEU A C 1
ATOM 1733 O O . LEU A 1 208 ? 18.123 -15.444 -22.459 1.00 74.88 208 LEU A O 1
ATOM 1737 N N . GLU A 1 209 ? 17.958 -14.681 -20.349 1.00 78.75 209 GLU A N 1
ATOM 1738 C CA . GLU A 1 209 ? 16.786 -15.496 -20.005 1.00 78.75 209 GLU A CA 1
ATOM 1739 C C . GLU A 1 209 ? 15.613 -15.221 -20.957 1.00 78.75 209 GLU A C 1
ATOM 1741 O O . GLU A 1 209 ? 15.027 -16.144 -21.529 1.00 78.75 209 GLU A O 1
ATOM 1746 N N . GLN A 1 210 ? 15.295 -13.945 -21.184 1.00 80.69 210 GLN A N 1
ATOM 1747 C CA . GLN A 1 210 ? 14.188 -13.549 -22.052 1.00 80.69 210 GLN A CA 1
ATOM 1748 C C . GLN A 1 210 ? 14.441 -13.876 -23.529 1.00 80.69 210 GLN A C 1
ATOM 1750 O O . GLN A 1 210 ? 13.529 -14.350 -24.211 1.00 80.69 210 GLN A O 1
ATOM 1755 N N . ALA A 1 211 ? 15.664 -13.687 -24.024 1.00 79.44 211 ALA A N 1
ATOM 1756 C CA . ALA A 1 211 ? 16.050 -14.003 -25.396 1.00 79.44 211 ALA A CA 1
ATOM 1757 C C . ALA A 1 211 ? 15.944 -15.514 -25.681 1.00 79.44 211 ALA A C 1
ATOM 1759 O O . ALA A 1 211 ? 15.445 -15.918 -26.738 1.00 79.44 211 ALA A O 1
ATOM 1760 N N . ILE A 1 212 ? 16.322 -16.364 -24.716 1.00 78.31 212 ILE A N 1
ATOM 1761 C CA . ILE A 1 212 ? 16.157 -17.824 -24.801 1.00 78.31 212 ILE A CA 1
ATOM 1762 C C . ILE A 1 212 ? 14.671 -18.197 -24.875 1.00 78.31 212 ILE A C 1
ATOM 1764 O O . ILE A 1 212 ? 14.266 -18.925 -25.786 1.00 78.31 212 ILE A O 1
ATOM 1768 N N . ILE A 1 213 ? 13.844 -17.665 -23.966 1.00 79.50 213 ILE A N 1
ATOM 1769 C CA . ILE A 1 213 ? 12.392 -17.923 -23.933 1.00 79.50 213 ILE A CA 1
ATOM 1770 C C . ILE A 1 213 ? 11.732 -17.511 -25.258 1.00 79.50 213 ILE A C 1
ATOM 1772 O O . ILE A 1 213 ? 10.848 -18.202 -25.768 1.00 79.50 213 ILE A O 1
ATOM 1776 N N . ARG A 1 214 ? 12.200 -16.411 -25.856 1.00 81.62 214 ARG A N 1
ATOM 1777 C CA . ARG A 1 214 ? 11.700 -15.857 -27.123 1.00 81.62 214 ARG A CA 1
ATOM 1778 C C . ARG A 1 214 ? 12.305 -16.506 -28.372 1.00 81.62 214 ARG A C 1
ATOM 1780 O O . ARG A 1 214 ? 12.006 -16.069 -29.480 1.00 81.62 214 ARG A O 1
ATOM 1787 N N . ARG A 1 215 ? 13.111 -17.566 -28.216 1.00 83.25 215 ARG A N 1
ATOM 1788 C CA . ARG A 1 215 ? 13.792 -18.309 -29.295 1.00 83.25 215 ARG A CA 1
ATOM 1789 C C . ARG A 1 215 ? 14.727 -17.456 -30.162 1.00 83.25 215 ARG A C 1
ATOM 1791 O O . ARG A 1 215 ? 14.934 -17.759 -31.335 1.00 83.25 215 ARG A O 1
ATOM 1798 N N . GLN A 1 216 ? 15.353 -16.434 -29.588 1.00 81.94 216 GLN A N 1
ATOM 1799 C CA . GLN A 1 216 ? 16.326 -15.573 -30.270 1.00 81.94 216 GLN A CA 1
ATOM 1800 C C . GLN A 1 216 ? 17.754 -16.149 -30.195 1.00 81.94 216 GLN A C 1
ATOM 1802 O O . GLN A 1 216 ? 18.707 -15.462 -29.833 1.00 81.94 216 GLN A O 1
ATOM 1807 N N . GLY A 1 217 ? 17.915 -17.433 -30.537 1.00 73.62 217 GLY A N 1
ATOM 1808 C CA . GLY A 1 217 ? 19.166 -18.179 -30.327 1.00 73.62 217 GLY A CA 1
ATOM 1809 C C . GLY A 1 217 ? 20.392 -17.555 -31.001 1.00 73.62 217 GLY A C 1
ATOM 1810 O O . GLY A 1 217 ? 21.462 -17.503 -30.407 1.00 73.62 217 GLY A O 1
ATOM 1811 N N . GLU A 1 218 ? 20.238 -17.004 -32.205 1.00 77.31 218 GLU A N 1
ATOM 1812 C CA . GLU A 1 218 ? 21.343 -16.358 -32.923 1.00 77.31 218 GLU A CA 1
ATOM 1813 C C . GLU A 1 218 ? 21.871 -15.107 -32.195 1.00 77.31 218 GLU A C 1
ATOM 1815 O O . GLU A 1 218 ? 23.077 -14.873 -32.150 1.00 77.31 218 GLU A O 1
ATOM 1820 N N . GLN A 1 219 ? 20.980 -14.322 -31.580 1.00 76.75 219 GLN A N 1
ATOM 1821 C CA . GLN A 1 219 ? 21.361 -13.139 -30.803 1.00 76.75 219 GLN A CA 1
ATOM 1822 C C . GLN A 1 219 ? 22.018 -13.534 -29.478 1.00 76.75 219 GLN A C 1
ATOM 1824 O O . GLN A 1 219 ? 23.006 -12.916 -29.087 1.00 76.75 219 GLN A O 1
ATOM 1829 N N . VAL A 1 220 ? 21.523 -14.596 -28.833 1.00 75.12 220 VAL A N 1
ATOM 1830 C CA . VAL A 1 220 ? 22.125 -15.173 -27.620 1.00 75.12 220 VAL A CA 1
ATOM 1831 C C . VAL A 1 220 ? 23.556 -15.632 -27.895 1.00 75.12 220 VAL A C 1
ATOM 1833 O O . VAL A 1 220 ? 24.462 -15.250 -27.161 1.00 75.12 220 VAL A O 1
ATOM 1836 N N . HIS A 1 221 ? 23.784 -16.386 -28.974 1.00 74.75 221 HIS A N 1
ATOM 1837 C CA . HIS A 1 22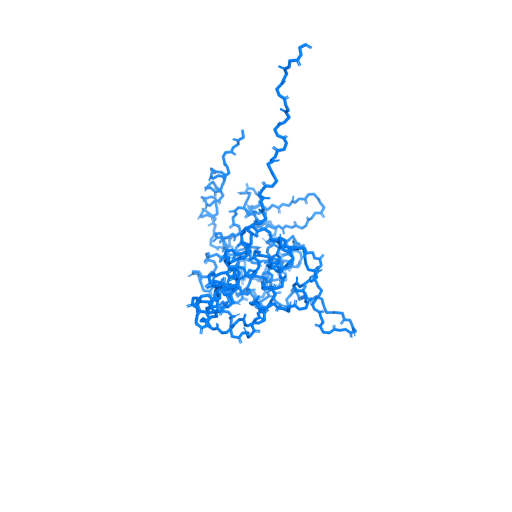1 ? 25.128 -16.827 -29.354 1.00 74.75 221 HIS A CA 1
ATOM 1838 C C . HIS A 1 221 ? 26.056 -15.639 -29.625 1.00 74.75 221 HIS A C 1
ATOM 1840 O O . HIS A 1 221 ? 27.110 -15.538 -29.005 1.00 74.75 221 HIS A O 1
ATOM 1846 N N . ARG A 1 222 ? 25.614 -14.664 -30.433 1.00 77.62 222 ARG A N 1
ATOM 1847 C CA . ARG A 1 222 ? 26.394 -13.441 -30.688 1.00 77.62 222 ARG A CA 1
ATOM 1848 C C . ARG A 1 222 ? 26.708 -12.637 -29.424 1.00 77.62 222 ARG A C 1
ATOM 1850 O O . ARG A 1 222 ? 27.719 -11.943 -29.403 1.00 77.62 222 ARG A O 1
ATOM 1857 N N . TYR A 1 223 ? 25.838 -12.659 -28.415 1.00 71.00 223 TYR A N 1
ATOM 1858 C CA . TYR A 1 223 ? 26.078 -11.989 -27.136 1.00 71.00 223 TYR A CA 1
ATOM 1859 C C . TYR A 1 223 ? 27.111 -12.740 -26.289 1.00 71.00 223 TYR A C 1
ATOM 1861 O O . TYR A 1 223 ? 28.020 -12.110 -25.757 1.00 71.00 223 TYR A O 1
ATOM 1869 N N . LEU A 1 224 ? 27.001 -14.070 -26.197 1.00 69.12 224 LEU A N 1
ATOM 1870 C CA . LEU A 1 224 ? 27.936 -14.924 -25.451 1.00 69.12 224 LEU A CA 1
ATOM 1871 C C . LEU A 1 224 ? 29.346 -14.944 -26.059 1.00 69.12 224 LEU A C 1
ATOM 1873 O O . LEU A 1 224 ? 30.316 -15.103 -25.325 1.00 69.12 224 LEU A O 1
ATOM 1877 N N . ASP A 1 225 ? 29.460 -14.738 -27.372 1.00 75.88 225 ASP A N 1
ATOM 1878 C CA . ASP A 1 225 ? 30.742 -14.648 -28.079 1.00 75.88 225 ASP A CA 1
ATOM 1879 C C . ASP A 1 225 ? 31.449 -13.292 -27.881 1.00 75.88 225 ASP A C 1
ATOM 1881 O O . ASP A 1 225 ? 32.592 -13.114 -28.312 1.00 75.88 225 ASP A O 1
ATOM 1885 N N . ARG A 1 226 ? 30.798 -12.307 -27.238 1.00 67.31 226 ARG A N 1
ATOM 1886 C CA . ARG A 1 226 ? 31.451 -11.034 -26.907 1.00 67.31 226 ARG A CA 1
ATOM 1887 C C . ARG A 1 226 ? 32.484 -11.265 -25.805 1.00 67.31 226 ARG A C 1
ATOM 1889 O O . ARG A 1 226 ? 32.184 -11.957 -24.831 1.00 67.31 226 ARG A O 1
ATOM 1896 N N . PRO A 1 227 ? 33.669 -10.635 -25.885 1.00 57.19 227 PRO A N 1
ATOM 1897 C CA . PRO A 1 227 ? 34.558 -10.594 -24.738 1.00 57.19 227 PRO A CA 1
ATOM 1898 C C . PRO A 1 227 ? 33.798 -9.927 -23.590 1.00 57.19 227 PRO A C 1
ATOM 1900 O O . PRO A 1 227 ? 33.328 -8.793 -23.725 1.00 57.19 227 PRO A O 1
ATOM 1903 N N . PHE A 1 228 ? 33.633 -10.648 -22.478 1.00 50.19 228 PHE A N 1
ATOM 1904 C CA . PHE A 1 228 ? 33.168 -10.040 -21.235 1.00 50.19 228 PHE A CA 1
ATOM 1905 C C . PHE A 1 228 ? 34.062 -8.824 -20.979 1.00 50.19 228 PHE A C 1
ATOM 1907 O O . PHE A 1 228 ? 35.278 -8.968 -21.149 1.00 50.19 228 PHE A O 1
ATOM 1914 N N . PRO A 1 229 ? 33.523 -7.643 -20.609 1.00 51.75 229 PRO A N 1
ATOM 1915 C CA . PRO A 1 229 ? 34.384 -6.580 -20.125 1.00 51.75 229 PRO A CA 1
ATOM 1916 C C . PRO A 1 229 ? 35.171 -7.205 -18.983 1.00 51.75 229 PRO A C 1
ATOM 1918 O O . PRO A 1 229 ? 34.571 -7.618 -17.985 1.00 51.75 229 PRO A O 1
ATOM 1921 N N . GLU A 1 230 ? 36.480 -7.393 -19.189 1.00 42.38 230 GLU A N 1
ATOM 1922 C CA . GLU A 1 230 ? 37.373 -7.828 -18.130 1.00 42.38 230 GLU A CA 1
ATOM 1923 C C . GLU A 1 230 ? 37.017 -6.924 -16.966 1.00 42.38 230 GLU A C 1
ATOM 1925 O O . GLU A 1 230 ? 37.049 -5.696 -17.102 1.00 42.38 230 GLU A O 1
ATOM 1930 N N . SER A 1 231 ? 36.552 -7.517 -15.864 1.00 44.47 231 SER A N 1
ATOM 1931 C CA . SER A 1 231 ? 36.487 -6.805 -14.604 1.00 44.47 231 SER A CA 1
ATOM 1932 C C . SER A 1 231 ? 37.845 -6.144 -14.495 1.00 44.47 231 SER A C 1
ATOM 1934 O O . SER A 1 231 ? 38.830 -6.875 -14.356 1.00 44.47 231 SER A O 1
ATOM 1936 N N . GLN A 1 232 ? 37.917 -4.816 -14.673 1.00 38.12 232 GLN A N 1
ATOM 1937 C CA . GLN A 1 232 ? 39.146 -4.087 -14.410 1.00 38.12 232 GLN A CA 1
ATOM 1938 C C . GLN A 1 232 ? 39.574 -4.627 -13.057 1.00 38.12 232 GLN A C 1
ATOM 1940 O O . GLN A 1 232 ? 38.750 -4.567 -12.131 1.00 38.12 232 GLN A O 1
ATOM 1945 N N . PRO A 1 233 ? 40.742 -5.292 -12.953 1.00 33.47 233 PRO A N 1
ATOM 1946 C CA . PRO A 1 233 ? 41.191 -5.742 -11.660 1.00 33.47 233 PRO A CA 1
ATOM 1947 C C . PRO A 1 233 ? 41.129 -4.481 -10.822 1.00 33.47 233 PRO A C 1
ATOM 1949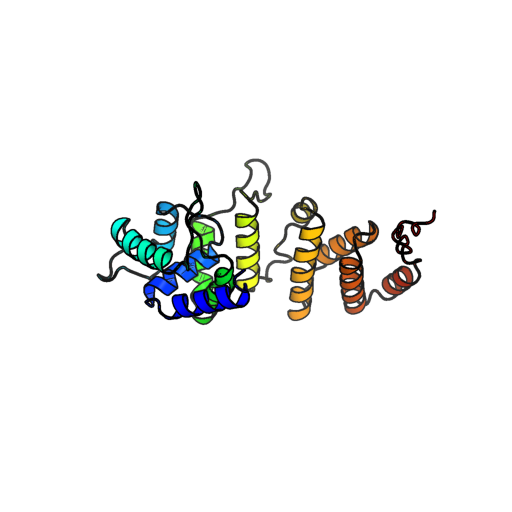 O O . PRO A 1 233 ? 41.729 -3.471 -11.197 1.00 33.47 233 PRO A O 1
ATOM 1952 N N . ALA A 1 234 ? 40.288 -4.498 -9.781 1.00 38.50 234 ALA A N 1
ATOM 1953 C CA . ALA A 1 234 ? 40.295 -3.431 -8.805 1.00 38.50 234 ALA A CA 1
ATOM 1954 C C . ALA A 1 234 ? 41.775 -3.197 -8.529 1.00 38.50 234 ALA A C 1
ATOM 1956 O O . ALA A 1 234 ? 42.487 -4.176 -8.283 1.00 38.50 234 ALA A O 1
ATOM 1957 N N . GLU A 1 235 ? 42.261 -1.968 -8.698 1.00 35.75 235 GLU A N 1
ATOM 1958 C CA . GLU A 1 235 ? 43.588 -1.614 -8.226 1.00 35.75 235 GLU A CA 1
ATOM 1959 C C . GLU A 1 235 ? 43.559 -1.882 -6.720 1.00 35.75 235 GLU A C 1
ATOM 1961 O O . GLU A 1 235 ? 43.188 -1.041 -5.904 1.00 35.75 235 GLU A O 1
ATOM 1966 N N . ILE A 1 236 ? 43.856 -3.125 -6.344 1.00 40.31 236 ILE A N 1
ATOM 1967 C CA . ILE A 1 236 ? 44.220 -3.502 -5.003 1.00 40.31 236 ILE A CA 1
ATOM 1968 C C . ILE A 1 236 ? 45.531 -2.763 -4.854 1.00 40.31 236 ILE A C 1
ATOM 1970 O O . ILE A 1 236 ? 46.547 -3.179 -5.414 1.00 40.31 236 ILE A O 1
ATOM 1974 N N . GLY A 1 237 ? 45.441 -1.599 -4.208 1.00 40.19 237 GLY A N 1
ATOM 1975 C CA . GLY A 1 237 ? 46.571 -0.743 -3.908 1.00 40.19 237 GLY A CA 1
ATOM 1976 C C . GLY A 1 237 ? 47.753 -1.616 -3.520 1.00 40.19 237 GLY A C 1
ATOM 1977 O O . GLY A 1 237 ? 47.643 -2.481 -2.645 1.00 40.19 237 GLY A O 1
ATOM 1978 N N . LEU A 1 238 ? 48.841 -1.437 -4.266 1.00 35.50 238 LEU A N 1
ATOM 1979 C CA . LEU A 1 238 ? 50.079 -2.174 -4.097 1.00 35.50 238 LEU A CA 1
ATOM 1980 C C . LEU A 1 238 ? 50.480 -2.233 -2.612 1.00 35.50 238 LEU A C 1
ATOM 1982 O O . LEU A 1 238 ? 50.255 -1.281 -1.858 1.00 35.50 238 LEU A O 1
ATOM 1986 N N . PRO A 1 239 ? 51.075 -3.355 -2.181 1.00 44.53 239 PRO A N 1
ATOM 1987 C CA . PRO A 1 239 ? 51.386 -3.600 -0.789 1.00 44.53 239 PRO A CA 1
ATOM 1988 C C . PRO A 1 239 ? 52.460 -2.624 -0.310 1.00 44.53 239 PRO A C 1
ATOM 1990 O O . PRO A 1 239 ? 53.488 -2.435 -0.956 1.00 44.53 239 PRO A O 1
ATOM 1993 N N . TRP A 1 240 ? 52.229 -2.064 0.871 1.00 38.66 240 TRP A N 1
ATOM 1994 C CA . TRP A 1 240 ? 53.218 -1.393 1.706 1.00 38.66 240 TRP A CA 1
ATOM 1995 C C . TRP A 1 240 ? 54.582 -2.105 1.684 1.00 38.66 240 TRP A C 1
ATOM 1997 O O . TRP A 1 240 ? 54.701 -3.192 2.249 1.00 38.66 240 TRP A O 1
ATOM 2007 N N . ARG A 1 241 ? 55.595 -1.477 1.069 1.00 39.22 241 ARG A N 1
ATOM 2008 C CA . ARG A 1 241 ? 57.053 -1.601 1.316 1.00 39.22 241 ARG A CA 1
ATOM 2009 C C . ARG A 1 241 ? 57.687 -0.307 0.771 1.00 39.22 241 ARG A C 1
ATOM 2011 O O . ARG A 1 241 ? 57.373 0.049 -0.357 1.00 39.22 241 ARG A O 1
ATOM 2018 N N . ALA A 1 242 ? 58.530 0.459 1.455 1.00 42.88 242 ALA A N 1
ATOM 2019 C CA . ALA A 1 242 ? 59.315 0.284 2.674 1.00 42.88 242 ALA A CA 1
ATOM 2020 C C . ALA A 1 242 ? 59.453 1.640 3.392 1.00 42.88 242 ALA A C 1
ATOM 2022 O O . ALA A 1 242 ? 59.244 2.675 2.717 1.00 42.88 242 ALA A O 1
#

pLDDT: mean 78.61, std 17.74, range [33.47, 98.69]